Protein AF-A0A978T4P5-F1 (afdb_monomer_lite)

pLDDT: mean 79.33, std 18.38, range [27.75, 97.69]

Structure (mmCIF, N/CA/C/O backbone):
data_AF-A0A978T4P5-F1
#
_entry.id   AF-A0A978T4P5-F1
#
loop_
_atom_site.group_PDB
_atom_site.id
_atom_site.type_symbol
_atom_site.label_atom_id
_atom_site.label_alt_id
_atom_site.label_comp_id
_atom_site.label_asym_id
_atom_site.label_entity_id
_atom_site.label_seq_id
_atom_site.pdbx_PDB_ins_code
_atom_site.Cartn_x
_atom_site.Cartn_y
_atom_site.Cartn_z
_atom_site.occupancy
_atom_site.B_iso_or_equiv
_atom_site.auth_seq_id
_atom_site.auth_comp_id
_atom_site.auth_asym_id
_atom_site.auth_atom_id
_atom_site.pdbx_PDB_model_num
ATOM 1 N N . MET A 1 1 ? 20.149 -6.317 -39.359 1.00 60.28 1 MET A N 1
ATOM 2 C CA . MET A 1 1 ? 20.293 -6.880 -37.996 1.00 60.28 1 MET A CA 1
ATOM 3 C C . MET A 1 1 ? 20.231 -5.773 -36.943 1.00 60.28 1 MET A C 1
ATOM 5 O O . MET A 1 1 ? 19.683 -6.018 -35.878 1.00 60.28 1 MET A O 1
ATOM 9 N N . ASP A 1 2 ? 20.686 -4.555 -37.261 1.00 66.50 2 ASP A N 1
ATOM 10 C CA . ASP A 1 2 ? 20.788 -3.425 -36.319 1.00 66.50 2 ASP A CA 1
ATOM 11 C C . ASP A 1 2 ? 19.467 -2.757 -35.902 1.00 66.50 2 ASP A C 1
ATOM 13 O O . ASP A 1 2 ? 19.470 -1.907 -35.030 1.00 66.50 2 ASP A O 1
ATOM 17 N N . GLU A 1 3 ? 18.317 -3.123 -36.463 1.00 82.50 3 GLU A N 1
ATOM 18 C CA . GLU A 1 3 ? 17.033 -2.571 -35.991 1.00 82.50 3 GLU A CA 1
ATOM 19 C C . GLU A 1 3 ? 16.248 -3.556 -35.125 1.00 82.50 3 GLU A C 1
ATOM 21 O O . GLU A 1 3 ? 15.390 -3.158 -34.339 1.00 82.50 3 GLU A O 1
ATOM 26 N N . LEU A 1 4 ? 16.566 -4.853 -35.212 1.00 89.31 4 LEU A N 1
ATOM 27 C CA . LEU A 1 4 ? 15.832 -5.893 -34.491 1.00 89.31 4 LEU A CA 1
ATOM 28 C C . LEU A 1 4 ? 15.925 -5.690 -32.975 1.00 89.31 4 LEU A C 1
ATOM 30 O O . LEU A 1 4 ? 14.931 -5.859 -32.275 1.00 89.31 4 LEU A O 1
ATOM 34 N N . TYR A 1 5 ? 17.094 -5.289 -32.466 1.00 89.25 5 TYR A N 1
ATOM 35 C CA . TYR A 1 5 ? 17.258 -5.024 -31.038 1.00 89.25 5 TYR A CA 1
ATOM 36 C C . TYR A 1 5 ? 16.432 -3.812 -30.581 1.00 89.25 5 TYR A C 1
ATOM 38 O O . TYR A 1 5 ? 15.881 -3.844 -29.485 1.00 89.25 5 TYR A O 1
ATOM 46 N N . VAL A 1 6 ? 16.283 -2.782 -31.424 1.00 90.56 6 VAL A N 1
ATOM 47 C CA . VAL A 1 6 ? 15.460 -1.600 -31.122 1.00 90.56 6 VAL A CA 1
ATOM 48 C C . VAL A 1 6 ? 13.995 -2.009 -31.006 1.00 90.56 6 VAL A C 1
ATOM 50 O O . VAL A 1 6 ? 13.349 -1.696 -30.008 1.00 90.56 6 VAL A O 1
ATOM 53 N N . TYR A 1 7 ? 13.485 -2.785 -31.968 1.00 92.31 7 TYR A N 1
ATOM 54 C CA . TYR A 1 7 ? 12.118 -3.310 -31.909 1.00 92.31 7 TYR A CA 1
ATOM 55 C C . TYR A 1 7 ? 11.888 -4.195 -30.680 1.00 92.31 7 TYR A C 1
ATOM 57 O O . TYR A 1 7 ? 10.844 -4.077 -30.042 1.00 92.31 7 TYR A O 1
ATOM 65 N N . LEU A 1 8 ? 12.856 -5.042 -30.309 1.00 92.38 8 LEU A N 1
ATOM 66 C CA . LEU A 1 8 ? 12.763 -5.873 -29.105 1.00 92.38 8 LEU A CA 1
ATOM 67 C C . LEU A 1 8 ? 12.701 -5.028 -27.826 1.00 92.38 8 LEU A C 1
ATOM 69 O O . LEU A 1 8 ? 11.857 -5.290 -26.974 1.00 92.38 8 LEU A O 1
ATOM 73 N N . VAL A 1 9 ? 13.547 -4.001 -27.699 1.00 91.62 9 VAL A N 1
ATOM 74 C CA . VAL A 1 9 ? 13.553 -3.105 -26.530 1.00 91.62 9 VAL A CA 1
ATOM 75 C C . VAL A 1 9 ? 12.244 -2.321 -26.434 1.00 91.62 9 VAL A C 1
ATOM 77 O O . VAL A 1 9 ? 11.637 -2.271 -25.366 1.00 91.62 9 VAL A O 1
ATOM 80 N N . VAL A 1 10 ? 11.753 -1.775 -27.548 1.00 92.19 10 VAL A N 1
ATOM 81 C CA . VAL A 1 10 ? 10.486 -1.030 -27.573 1.00 92.19 10 VAL A CA 1
ATOM 82 C C . VAL A 1 10 ? 9.294 -1.949 -27.284 1.00 92.19 10 VAL A C 1
ATOM 84 O O . VAL A 1 10 ? 8.374 -1.547 -26.576 1.00 92.19 10 VAL A O 1
ATOM 87 N N . ALA A 1 11 ? 9.316 -3.201 -27.750 1.00 94.56 11 ALA A N 1
ATOM 88 C CA . ALA A 1 11 ? 8.268 -4.183 -27.469 1.00 94.56 11 ALA A CA 1
ATOM 89 C C . ALA A 1 11 ? 8.185 -4.587 -25.984 1.00 94.56 11 ALA A C 1
ATOM 91 O O . ALA A 1 11 ? 7.119 -5.005 -25.528 1.00 94.56 11 ALA A O 1
ATOM 92 N N . LEU A 1 12 ? 9.257 -4.420 -25.200 1.00 94.25 12 LEU A N 1
ATOM 93 C CA . LEU A 1 12 ? 9.218 -4.669 -23.754 1.00 94.25 12 LEU A CA 1
ATOM 94 C C . LEU A 1 12 ? 8.322 -3.670 -23.009 1.00 94.25 12 LEU A C 1
ATOM 96 O O . LEU A 1 12 ? 7.755 -4.033 -21.980 1.00 94.25 12 LEU A O 1
ATOM 100 N N . LEU A 1 13 ? 8.146 -2.446 -23.521 1.00 94.06 13 LEU A N 1
ATOM 101 C CA . LEU A 1 13 ? 7.303 -1.423 -22.892 1.00 94.06 13 LEU A CA 1
ATOM 102 C C . LEU A 1 13 ? 5.828 -1.848 -22.758 1.00 94.06 13 LEU A C 1
ATOM 104 O O . LEU A 1 13 ? 5.329 -1.866 -21.629 1.00 94.06 13 LEU A O 1
ATOM 108 N N . PRO A 1 14 ? 5.104 -2.220 -23.836 1.00 95.19 14 PRO A N 1
ATOM 109 C CA . PRO A 1 14 ? 3.713 -2.653 -23.714 1.00 95.19 14 PRO A CA 1
ATOM 110 C C . PRO A 1 14 ? 3.573 -3.949 -22.905 1.00 95.19 14 PRO A C 1
ATOM 112 O O . PRO A 1 14 ? 2.606 -4.094 -22.161 1.00 95.19 14 PRO A O 1
ATOM 115 N N . ILE A 1 15 ? 4.549 -4.861 -22.978 1.00 95.00 15 ILE A N 1
ATOM 116 C CA . ILE A 1 15 ? 4.546 -6.104 -22.191 1.00 95.00 15 ILE A CA 1
ATOM 117 C C . ILE A 1 15 ? 4.666 -5.797 -20.690 1.00 95.00 15 ILE A C 1
ATOM 119 O O . ILE A 1 15 ? 3.866 -6.284 -19.891 1.00 95.00 15 ILE A O 1
ATOM 123 N N . ALA A 1 16 ? 5.627 -4.956 -20.298 1.00 93.06 16 ALA A N 1
ATOM 124 C CA . ALA A 1 16 ? 5.810 -4.544 -18.908 1.00 93.06 16 ALA A CA 1
ATOM 125 C C . ALA A 1 16 ? 4.616 -3.722 -18.393 1.00 93.06 16 ALA A C 1
ATOM 127 O O . ALA A 1 16 ? 4.205 -3.882 -17.244 1.00 93.06 16 ALA A O 1
ATOM 128 N N . SER A 1 17 ? 4.015 -2.890 -19.249 1.00 94.38 17 SER A N 1
ATOM 129 C CA . SER A 1 17 ? 2.808 -2.130 -18.915 1.00 94.38 17 SER A CA 1
ATOM 130 C C . SER A 1 17 ? 1.608 -3.044 -18.646 1.00 94.38 17 SER A C 1
ATOM 132 O O . SER A 1 17 ? 0.922 -2.862 -17.639 1.00 94.38 17 SER A O 1
ATOM 134 N N . LEU A 1 18 ? 1.391 -4.069 -19.477 1.00 95.62 18 LEU A N 1
ATOM 135 C CA . LEU A 1 18 ? 0.354 -5.078 -19.244 1.00 95.62 18 LEU A CA 1
ATOM 136 C C . LEU A 1 18 ? 0.594 -5.837 -17.937 1.00 95.62 18 LEU A C 1
ATOM 138 O O . LEU A 1 18 ? -0.333 -5.994 -17.145 1.00 95.62 18 LEU A O 1
ATOM 142 N N . LEU A 1 19 ? 1.837 -6.246 -17.667 1.00 93.81 19 LEU A N 1
ATOM 143 C CA . LEU A 1 19 ? 2.185 -6.907 -16.409 1.00 93.81 19 LEU A CA 1
ATOM 144 C C . LEU A 1 19 ? 1.878 -6.024 -15.192 1.00 93.81 19 LEU A C 1
ATOM 146 O O . LEU A 1 19 ? 1.430 -6.544 -14.171 1.00 93.81 19 LEU A O 1
ATOM 1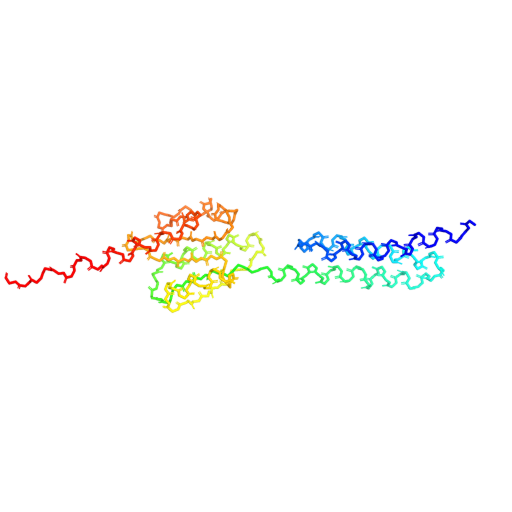50 N N . GLN A 1 20 ? 2.098 -4.709 -15.300 1.00 93.81 20 GLN A N 1
ATOM 151 C CA . GLN A 1 20 ? 1.808 -3.751 -14.234 1.00 93.81 20 GLN A CA 1
ATOM 152 C C . GLN A 1 20 ? 0.304 -3.647 -13.944 1.00 93.81 20 GLN A C 1
ATOM 154 O O . GLN A 1 20 ? -0.079 -3.595 -12.777 1.00 93.81 20 GLN A O 1
ATOM 159 N N . LEU A 1 21 ? -0.543 -3.638 -14.979 1.00 93.38 21 LEU A N 1
ATOM 160 C CA . LEU A 1 21 ? -2.003 -3.544 -14.832 1.00 93.38 21 LEU A CA 1
ATOM 161 C C . LEU A 1 21 ? -2.618 -4.761 -14.129 1.00 93.38 21 LEU A C 1
ATOM 163 O O . LEU A 1 21 ? -3.674 -4.643 -13.517 1.00 93.38 21 LEU A O 1
ATOM 167 N N . LEU A 1 22 ? -1.958 -5.916 -14.208 1.00 94.19 22 LEU A N 1
ATOM 168 C CA . LEU A 1 22 ? -2.415 -7.159 -13.586 1.00 94.19 22 LEU A CA 1
ATOM 169 C C . LEU A 1 22 ? -2.006 -7.290 -12.109 1.00 94.19 22 LEU A C 1
ATOM 171 O O . LEU A 1 22 ? -2.401 -8.252 -11.455 1.00 94.19 22 LEU A O 1
ATOM 175 N N . GLN A 1 23 ? -1.206 -6.365 -11.568 1.00 93.12 23 GLN A N 1
ATOM 176 C CA . GLN A 1 23 ? -0.763 -6.438 -10.175 1.00 93.12 23 GLN A CA 1
ATOM 177 C C . GLN A 1 23 ? -1.847 -5.930 -9.217 1.00 93.12 23 GLN A C 1
ATOM 179 O O . GLN A 1 23 ? -2.162 -4.743 -9.196 1.00 93.12 23 GLN A O 1
ATOM 184 N N . GLU A 1 24 ? -2.355 -6.811 -8.352 1.00 88.31 24 GLU A N 1
ATOM 185 C CA . GLU A 1 24 ? -3.279 -6.428 -7.271 1.00 88.31 24 GLU A CA 1
ATOM 186 C C . GLU A 1 24 ? -2.553 -5.771 -6.088 1.00 88.31 24 GLU A C 1
ATOM 188 O O . GLU A 1 24 ? -3.106 -4.923 -5.387 1.00 88.31 24 GLU A O 1
ATOM 193 N N . ASN A 1 25 ? -1.298 -6.165 -5.846 1.00 85.94 25 ASN A N 1
ATOM 194 C CA . ASN A 1 25 ? -0.515 -5.646 -4.735 1.00 85.94 25 ASN A CA 1
ATOM 195 C C . ASN A 1 25 ? 0.172 -4.323 -5.132 1.00 85.94 25 ASN A C 1
ATOM 197 O O . ASN A 1 25 ? 1.043 -4.337 -6.011 1.00 85.94 25 ASN A O 1
ATOM 201 N N . PRO A 1 26 ? -0.119 -3.194 -4.452 1.00 87.25 26 PRO A N 1
ATOM 202 C CA . PRO A 1 26 ? 0.448 -1.889 -4.796 1.00 87.25 26 PRO A CA 1
ATOM 203 C C . PRO A 1 26 ? 1.979 -1.855 -4.698 1.00 87.25 26 PRO A C 1
ATOM 205 O O . PRO A 1 26 ? 2.629 -1.130 -5.449 1.00 87.25 26 PRO A O 1
ATOM 208 N N . TYR A 1 27 ? 2.581 -2.664 -3.819 1.00 87.69 27 TYR A N 1
ATOM 209 C CA . TYR A 1 27 ? 4.037 -2.768 -3.720 1.00 87.69 27 TYR A CA 1
ATOM 210 C C . TYR A 1 27 ? 4.645 -3.450 -4.946 1.00 87.69 27 TYR A C 1
ATOM 212 O O . TYR A 1 27 ? 5.668 -3.001 -5.455 1.00 87.69 27 TYR A O 1
ATOM 220 N N . GLN A 1 28 ? 4.012 -4.512 -5.448 1.00 90.94 28 GLN A N 1
ATOM 221 C CA . GLN A 1 28 ? 4.477 -5.196 -6.657 1.00 90.94 28 GLN A CA 1
ATOM 222 C C . GLN A 1 28 ? 4.263 -4.319 -7.892 1.00 90.94 28 GLN A C 1
ATOM 224 O O . GLN A 1 28 ? 5.174 -4.189 -8.708 1.00 90.94 28 GLN A O 1
ATOM 229 N N . ALA A 1 29 ? 3.119 -3.633 -7.983 1.00 92.38 29 ALA A N 1
ATOM 230 C CA . ALA A 1 29 ? 2.852 -2.658 -9.040 1.00 92.38 29 ALA A CA 1
ATOM 231 C C . ALA A 1 29 ? 3.925 -1.554 -9.094 1.00 92.38 29 ALA A C 1
ATOM 233 O O . ALA A 1 29 ? 4.355 -1.162 -10.178 1.00 92.38 29 ALA A O 1
ATOM 234 N N . LEU A 1 30 ? 4.403 -1.093 -7.932 1.00 93.00 30 LEU A N 1
ATOM 235 C CA . LEU A 1 30 ? 5.470 -0.100 -7.830 1.00 93.00 30 LEU A CA 1
ATOM 236 C C . LEU A 1 30 ? 6.826 -0.620 -8.331 1.00 93.00 30 LEU A C 1
ATOM 238 O O . LEU A 1 30 ? 7.543 0.103 -9.022 1.00 93.00 30 LEU A O 1
ATOM 242 N N . VAL A 1 31 ? 7.180 -1.868 -8.014 1.00 93.38 31 VAL A N 1
ATOM 243 C CA . VAL A 1 31 ? 8.417 -2.487 -8.523 1.00 93.38 31 VAL A CA 1
ATOM 244 C C . VAL A 1 31 ? 8.357 -2.597 -10.047 1.00 93.38 31 VAL A C 1
ATOM 246 O O . VAL A 1 31 ? 9.286 -2.166 -10.731 1.00 93.38 31 VAL A O 1
ATOM 249 N N . VAL A 1 32 ? 7.238 -3.084 -10.592 1.00 94.19 32 VAL A N 1
ATOM 250 C CA . VAL A 1 32 ? 7.045 -3.174 -12.048 1.00 94.19 32 VAL A CA 1
ATOM 251 C C . VAL A 1 32 ? 7.075 -1.785 -12.696 1.00 94.19 32 VAL A C 1
ATOM 253 O O . VAL A 1 32 ? 7.671 -1.629 -13.759 1.00 94.19 32 VAL A O 1
ATOM 256 N N . ARG A 1 33 ? 6.536 -0.749 -12.036 1.00 94.19 33 ARG A N 1
ATOM 257 C CA . ARG A 1 33 ? 6.625 0.643 -12.506 1.00 94.19 33 ARG A CA 1
ATOM 258 C C . ARG A 1 33 ? 8.071 1.127 -12.646 1.00 94.19 33 ARG A C 1
ATOM 260 O O . ARG A 1 33 ? 8.379 1.815 -13.615 1.00 94.19 33 ARG A O 1
ATOM 267 N N . GLY A 1 34 ? 8.951 0.769 -11.710 1.00 94.38 34 GLY A N 1
ATOM 268 C CA . GLY A 1 34 ? 10.378 1.093 -11.803 1.00 94.38 34 GLY A CA 1
ATOM 269 C C . GLY A 1 34 ? 11.081 0.375 -12.952 1.00 94.38 34 GLY A C 1
ATOM 270 O O . GLY A 1 34 ? 11.877 0.987 -13.660 1.00 94.38 34 GLY A O 1
ATOM 271 N N . ILE A 1 35 ? 10.732 -0.891 -13.193 1.00 94.75 35 ILE A N 1
ATOM 272 C CA . ILE A 1 35 ? 11.241 -1.656 -14.340 1.00 94.75 35 ILE A CA 1
ATOM 273 C C . ILE A 1 35 ? 10.776 -1.022 -15.657 1.00 94.75 35 ILE A C 1
ATOM 275 O O . ILE A 1 35 ? 11.590 -0.815 -16.552 1.00 94.75 35 ILE A O 1
ATOM 279 N N . LEU A 1 36 ? 9.495 -0.658 -15.762 1.00 95.75 36 LEU A N 1
ATOM 280 C CA . LEU A 1 36 ? 8.946 0.024 -16.936 1.00 95.75 36 LEU A CA 1
ATOM 281 C C . LEU A 1 36 ? 9.696 1.335 -17.228 1.00 95.75 36 LEU A C 1
ATOM 283 O O . LEU A 1 36 ? 10.065 1.585 -18.373 1.00 95.75 36 LEU A O 1
ATOM 287 N N . GLY A 1 37 ? 9.971 2.131 -16.191 1.00 95.62 37 GLY A N 1
ATOM 288 C CA . GLY A 1 37 ? 10.767 3.354 -16.302 1.00 95.62 37 GLY A CA 1
ATOM 289 C C . GLY A 1 37 ? 12.199 3.099 -16.781 1.00 95.62 37 GLY A C 1
ATOM 290 O O . GLY A 1 37 ? 12.684 3.781 -17.679 1.00 95.62 37 GLY A O 1
ATOM 291 N N . ALA A 1 38 ? 12.862 2.057 -16.270 1.00 95.81 38 ALA A N 1
ATOM 292 C CA . ALA A 1 38 ? 14.202 1.677 -16.723 1.00 95.81 38 ALA A CA 1
ATOM 293 C C . ALA A 1 38 ? 14.231 1.260 -18.207 1.00 95.81 38 ALA A C 1
ATOM 295 O O . ALA A 1 38 ? 15.141 1.648 -18.940 1.00 95.81 38 ALA A O 1
ATOM 296 N N . ILE A 1 39 ? 13.218 0.518 -18.670 1.00 96.50 39 ILE A N 1
ATOM 297 C CA . ILE A 1 39 ? 13.064 0.143 -20.086 1.00 96.50 39 ILE A CA 1
ATOM 298 C C . ILE A 1 39 ? 12.828 1.394 -20.949 1.00 96.50 39 ILE A C 1
ATOM 300 O O . ILE A 1 39 ? 13.391 1.497 -22.039 1.00 96.50 39 ILE A O 1
ATOM 304 N N . ALA A 1 40 ? 12.050 2.368 -20.465 1.00 96.00 40 ALA A N 1
ATOM 305 C CA . ALA A 1 40 ? 11.820 3.633 -21.167 1.00 96.00 40 ALA A CA 1
ATOM 306 C C . ALA A 1 40 ? 13.116 4.447 -21.315 1.00 96.00 40 ALA A C 1
ATOM 308 O O . ALA A 1 40 ? 13.460 4.858 -22.422 1.00 96.00 40 ALA A O 1
ATOM 309 N N . VAL A 1 41 ? 13.888 4.593 -20.234 1.00 97.19 41 VAL A N 1
ATOM 310 C CA . VAL A 1 41 ? 15.204 5.258 -20.246 1.00 97.19 41 VAL A CA 1
ATOM 311 C C . VAL A 1 41 ? 16.155 4.575 -21.230 1.00 97.19 41 VAL A C 1
ATOM 313 O O . VAL A 1 41 ? 16.786 5.249 -22.043 1.00 97.19 41 VAL A O 1
ATOM 316 N N . LEU A 1 42 ? 16.222 3.239 -21.212 1.00 95.38 42 LEU A N 1
ATOM 317 C CA . LEU A 1 42 ? 17.032 2.473 -22.160 1.00 95.38 42 LEU A CA 1
ATOM 318 C C . LEU A 1 42 ? 16.586 2.710 -23.609 1.00 95.38 42 LEU A C 1
ATOM 320 O O . LEU A 1 42 ? 17.430 2.902 -24.483 1.00 95.38 42 LEU A O 1
ATOM 324 N N . SER A 1 43 ? 15.275 2.744 -23.855 1.00 94.75 43 SER A N 1
ATOM 325 C CA . SER A 1 43 ? 14.711 3.020 -25.181 1.00 94.75 43 SER A CA 1
ATOM 326 C C . SER A 1 43 ? 15.135 4.402 -25.683 1.00 94.75 43 SER A C 1
ATOM 328 O O . SER A 1 43 ? 15.585 4.530 -26.818 1.00 94.75 43 SER A O 1
ATOM 330 N N . TYR A 1 44 ? 15.074 5.431 -24.834 1.00 95.50 44 TYR A N 1
ATOM 331 C CA . TYR A 1 44 ? 15.503 6.782 -25.200 1.00 95.50 44 TYR A CA 1
ATOM 332 C C . TYR A 1 44 ? 17.008 6.882 -25.471 1.00 95.50 44 TYR A C 1
ATOM 334 O O . TYR A 1 44 ? 17.401 7.548 -26.426 1.00 95.50 44 TYR A O 1
ATOM 342 N N . ILE A 1 45 ? 17.847 6.183 -24.699 1.00 95.62 45 ILE A N 1
ATOM 343 C CA . ILE A 1 45 ? 19.298 6.124 -24.949 1.00 95.62 45 ILE A CA 1
ATOM 344 C C . ILE A 1 45 ? 19.589 5.478 -26.305 1.00 95.62 45 ILE A C 1
ATOM 346 O O . ILE A 1 45 ? 20.366 6.022 -27.087 1.00 95.62 45 ILE A O 1
ATOM 350 N N . VAL A 1 46 ? 18.945 4.345 -26.600 1.00 93.81 46 VAL A N 1
ATOM 351 C CA . VAL A 1 46 ? 19.106 3.626 -27.874 1.00 93.81 46 VAL A CA 1
ATOM 352 C C . VAL A 1 46 ? 18.687 4.488 -29.069 1.00 93.81 46 VAL A C 1
ATOM 354 O O . VAL A 1 46 ? 19.318 4.428 -30.120 1.00 93.81 46 VAL A O 1
ATOM 357 N N . LEU A 1 47 ? 17.668 5.332 -28.901 1.00 92.38 47 LEU A N 1
ATOM 358 C CA . LEU A 1 47 ? 17.202 6.269 -29.927 1.00 92.38 47 LEU A CA 1
ATOM 359 C C . LEU A 1 47 ? 18.039 7.562 -30.016 1.00 92.38 47 LEU A C 1
ATOM 361 O O . LEU A 1 47 ? 17.728 8.433 -30.824 1.00 92.38 47 LEU A O 1
ATOM 365 N N . GLY A 1 48 ? 19.089 7.711 -29.200 1.00 94.44 48 GLY A N 1
ATOM 366 C CA . GLY A 1 48 ? 19.968 8.886 -29.200 1.00 94.44 48 GLY A CA 1
ATOM 367 C C . GLY A 1 48 ? 19.415 10.105 -28.452 1.00 94.44 48 GLY A C 1
ATOM 368 O O . GLY A 1 48 ? 19.981 11.192 -28.544 1.00 94.44 48 GLY A O 1
ATOM 369 N N . ALA A 1 49 ? 18.335 9.948 -27.686 1.00 96.88 49 ALA A N 1
ATOM 370 C CA . ALA A 1 49 ? 17.678 11.019 -26.941 1.00 96.88 49 ALA A CA 1
ATOM 371 C C . ALA A 1 49 ? 18.162 11.070 -25.478 1.00 96.88 49 ALA A C 1
ATOM 373 O O . ALA A 1 49 ? 17.409 10.788 -24.544 1.00 96.88 49 ALA A O 1
ATOM 374 N N . ALA A 1 50 ? 19.434 11.425 -25.265 1.00 96.06 50 ALA A N 1
ATOM 375 C CA . ALA A 1 50 ? 20.065 11.394 -23.939 1.00 96.06 50 ALA A CA 1
ATOM 376 C C . ALA A 1 50 ? 19.403 12.338 -22.912 1.00 96.06 50 ALA A C 1
ATOM 378 O O . ALA A 1 50 ? 19.165 11.937 -21.772 1.00 96.06 50 ALA A O 1
ATOM 379 N N . ASP A 1 51 ? 19.044 13.560 -23.314 1.00 97.50 51 ASP A N 1
ATOM 380 C CA . ASP A 1 51 ? 18.399 14.534 -22.419 1.00 97.50 51 ASP A CA 1
ATOM 381 C C . ASP A 1 51 ? 16.993 14.075 -21.987 1.00 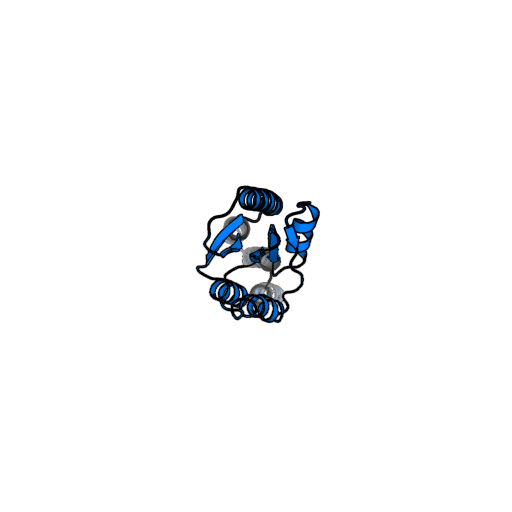97.50 51 ASP A C 1
ATOM 383 O O . ASP A 1 51 ? 16.579 14.239 -20.834 1.00 97.50 51 ASP A O 1
ATOM 387 N N . VAL A 1 52 ? 16.268 13.420 -22.899 1.00 97.25 52 VAL A N 1
ATOM 388 C CA . VAL A 1 52 ? 14.959 12.813 -22.612 1.00 97.25 52 VAL A CA 1
ATOM 389 C C . VAL A 1 52 ? 15.119 11.609 -21.682 1.00 97.25 52 VAL A C 1
ATOM 391 O O . VAL A 1 52 ? 14.364 11.462 -20.727 1.00 97.25 52 VAL A O 1
ATOM 394 N N . ALA A 1 53 ? 16.145 10.782 -21.890 1.00 97.69 53 ALA A N 1
ATOM 395 C CA . ALA A 1 53 ? 16.439 9.652 -21.013 1.00 97.69 53 ALA A CA 1
ATOM 396 C C . ALA A 1 53 ? 16.741 10.096 -19.572 1.00 97.69 53 ALA A C 1
ATOM 398 O O . ALA A 1 53 ? 16.241 9.498 -18.618 1.00 97.69 53 ALA A O 1
ATOM 399 N N . LEU A 1 54 ? 17.521 11.169 -19.401 1.00 97.38 54 LEU A N 1
ATOM 400 C CA . LEU A 1 54 ? 17.839 11.716 -18.083 1.00 97.38 54 LEU A CA 1
ATOM 401 C C . LEU A 1 54 ? 16.586 12.243 -17.372 1.00 97.38 54 LEU A C 1
ATOM 403 O O . LEU A 1 54 ? 16.376 11.978 -16.186 1.00 97.38 54 LEU A O 1
ATOM 407 N N . THR A 1 55 ? 15.739 12.975 -18.093 1.00 97.25 55 THR A N 1
ATOM 408 C CA . THR A 1 55 ? 14.503 13.531 -17.526 1.00 97.25 55 THR A CA 1
ATOM 409 C C . THR A 1 55 ? 13.463 12.454 -17.221 1.00 97.25 55 THR A C 1
ATOM 411 O O . THR A 1 55 ? 12.812 12.528 -16.178 1.00 97.25 55 THR A O 1
ATOM 414 N N . GLU A 1 56 ? 13.364 11.405 -18.035 1.00 97.38 56 GLU A N 1
ATOM 415 C CA . GLU A 1 56 ? 12.523 10.242 -17.741 1.00 97.38 56 GLU A CA 1
ATOM 416 C C . GLU A 1 56 ? 13.010 9.497 -16.492 1.00 97.38 56 GLU A C 1
ATOM 418 O O . GLU A 1 56 ? 12.207 9.122 -15.638 1.00 97.38 56 GLU A O 1
ATOM 423 N N . ALA A 1 57 ? 14.323 9.323 -16.328 1.00 97.44 57 ALA A N 1
ATOM 424 C CA . ALA A 1 57 ? 14.877 8.661 -15.151 1.00 97.44 57 ALA A CA 1
ATOM 425 C C . ALA A 1 57 ? 14.568 9.445 -13.863 1.00 97.44 57 ALA A C 1
ATOM 427 O O . ALA A 1 57 ? 14.109 8.873 -12.871 1.00 97.44 57 ALA A O 1
ATOM 428 N N . LEU A 1 58 ? 14.794 10.763 -13.880 1.00 96.88 58 LEU A N 1
ATOM 429 C CA . LEU A 1 58 ? 14.662 11.616 -12.698 1.00 96.88 58 LEU A CA 1
ATOM 430 C C . LEU A 1 58 ? 13.206 11.994 -12.392 1.00 96.88 58 LEU A C 1
ATOM 432 O O . LEU A 1 58 ? 12.740 11.830 -11.265 1.00 96.88 58 LEU A O 1
ATOM 436 N N . VAL A 1 59 ? 12.474 12.506 -13.379 1.00 95.31 59 VAL A N 1
ATOM 437 C CA . VAL A 1 59 ? 11.115 13.030 -13.182 1.00 95.31 59 VAL A CA 1
ATOM 438 C C . VAL A 1 59 ? 10.066 11.965 -13.495 1.00 95.31 59 VAL A C 1
ATOM 440 O O . VAL A 1 59 ? 9.133 11.784 -12.713 1.00 95.31 59 VAL A O 1
ATOM 443 N N . GLY A 1 60 ? 10.227 11.222 -14.592 1.00 91.50 60 GLY A N 1
ATOM 444 C CA . GLY A 1 60 ? 9.263 10.192 -15.004 1.00 91.50 60 GLY A CA 1
ATOM 445 C C . GLY A 1 60 ? 9.220 8.990 -14.053 1.00 91.50 60 GLY A C 1
ATOM 446 O O . GLY A 1 60 ? 8.145 8.547 -13.634 1.00 91.50 60 GLY A O 1
ATOM 447 N N . THR A 1 61 ? 10.395 8.505 -13.646 1.00 95.25 61 THR A N 1
ATOM 448 C CA . THR A 1 61 ? 10.548 7.271 -12.870 1.00 95.25 61 THR A CA 1
ATOM 449 C C . THR A 1 61 ? 10.789 7.552 -11.391 1.00 95.25 61 THR A C 1
ATOM 451 O O . THR A 1 61 ? 9.970 7.157 -10.564 1.00 95.25 61 THR A O 1
ATOM 454 N N . LEU A 1 62 ? 11.869 8.249 -11.023 1.00 95.62 62 LEU A N 1
ATOM 455 C CA . LEU A 1 62 ? 12.234 8.446 -9.615 1.00 95.62 62 LEU A CA 1
ATOM 456 C C . LEU A 1 62 ? 11.190 9.275 -8.854 1.00 95.62 62 LEU A C 1
ATOM 458 O O . LEU A 1 62 ? 10.675 8.813 -7.834 1.00 95.62 62 LEU A O 1
ATOM 462 N N . LEU A 1 63 ? 10.837 10.468 -9.346 1.00 96.81 63 LEU A N 1
ATOM 463 C CA . LEU A 1 63 ? 9.824 11.302 -8.692 1.00 96.81 63 LEU A CA 1
ATOM 464 C C . LEU A 1 63 ? 8.454 10.609 -8.670 1.00 96.81 63 LEU A C 1
ATOM 466 O O . LEU A 1 63 ? 7.788 10.606 -7.635 1.00 96.81 63 LEU A O 1
ATOM 470 N N . GLY A 1 64 ? 8.059 9.968 -9.774 1.00 93.56 64 GLY A N 1
ATOM 471 C CA . GLY A 1 64 ? 6.821 9.191 -9.849 1.00 93.56 64 GLY A CA 1
ATOM 472 C C . GLY A 1 64 ? 6.751 8.080 -8.795 1.00 93.56 64 GLY A C 1
ATOM 473 O O . GLY A 1 64 ? 5.747 7.958 -8.094 1.00 93.56 64 GLY A O 1
ATOM 474 N N . ILE A 1 65 ? 7.833 7.313 -8.621 1.00 94.69 65 ILE A N 1
ATOM 475 C CA . ILE A 1 65 ? 7.942 6.266 -7.594 1.00 94.69 65 ILE A CA 1
ATOM 476 C C . ILE A 1 65 ? 7.854 6.865 -6.190 1.00 94.69 65 ILE A C 1
ATOM 478 O O . ILE A 1 65 ? 7.108 6.350 -5.359 1.00 94.69 65 ILE A O 1
ATOM 482 N N . ILE A 1 66 ? 8.575 7.956 -5.916 1.00 95.38 66 ILE A N 1
ATOM 483 C CA . ILE A 1 66 ? 8.558 8.612 -4.601 1.00 95.38 66 ILE A CA 1
ATOM 484 C C . ILE A 1 66 ? 7.140 9.068 -4.249 1.00 95.38 66 ILE A C 1
ATOM 486 O O . ILE A 1 66 ? 6.644 8.758 -3.163 1.00 95.38 66 ILE A O 1
ATOM 490 N N . LEU A 1 67 ? 6.463 9.759 -5.169 1.00 94.19 67 LEU A N 1
ATOM 491 C CA . LEU A 1 67 ? 5.091 10.219 -4.962 1.00 94.19 67 LEU A CA 1
ATOM 492 C C . LEU A 1 67 ? 4.127 9.047 -4.766 1.00 94.19 67 LEU A C 1
ATOM 494 O O . LEU A 1 67 ? 3.271 9.106 -3.885 1.00 94.19 67 LEU A O 1
ATOM 498 N N . TYR A 1 68 ? 4.297 7.961 -5.522 1.00 92.44 68 TYR A N 1
ATOM 499 C CA . TYR A 1 68 ? 3.480 6.763 -5.363 1.00 92.44 68 TYR A CA 1
ATOM 500 C C . TYR A 1 68 ? 3.690 6.103 -3.995 1.00 92.44 68 TYR A C 1
ATOM 502 O O . TYR A 1 68 ? 2.715 5.756 -3.335 1.00 92.44 68 TYR A O 1
ATOM 510 N N . ILE A 1 69 ? 4.935 5.983 -3.515 1.00 92.38 69 ILE A N 1
ATOM 511 C CA . ILE A 1 69 ? 5.232 5.470 -2.166 1.00 92.38 69 ILE A CA 1
ATOM 512 C C . ILE A 1 69 ? 4.537 6.325 -1.109 1.00 92.38 69 ILE A C 1
ATOM 514 O O . ILE A 1 69 ? 3.917 5.783 -0.192 1.00 92.38 69 ILE A O 1
ATOM 518 N N . VAL A 1 70 ? 4.630 7.651 -1.228 1.00 91.75 70 VAL A N 1
ATOM 519 C CA . VAL A 1 70 ? 3.982 8.580 -0.295 1.00 91.75 70 VAL A CA 1
ATOM 520 C C . VAL A 1 70 ? 2.464 8.403 -0.324 1.00 91.75 70 VAL A C 1
ATOM 522 O O . VAL A 1 70 ? 1.859 8.312 0.743 1.00 91.75 70 VAL A O 1
ATOM 525 N N . ALA A 1 71 ? 1.862 8.293 -1.510 1.00 90.06 71 ALA A N 1
ATOM 526 C CA . ALA A 1 71 ? 0.425 8.093 -1.683 1.00 90.06 71 ALA A CA 1
ATOM 527 C C . ALA A 1 71 ? -0.058 6.743 -1.130 1.00 90.06 71 ALA A C 1
ATOM 529 O O . ALA A 1 71 ? -1.054 6.682 -0.411 1.00 90.06 71 ALA A O 1
ATOM 530 N N . VAL A 1 72 ? 0.661 5.654 -1.408 1.00 86.31 72 VAL A N 1
ATOM 531 C CA . VAL A 1 72 ? 0.343 4.321 -0.877 1.00 86.31 72 VAL A CA 1
ATOM 532 C C . VAL A 1 72 ? 0.458 4.320 0.641 1.00 86.31 72 VAL A C 1
ATOM 534 O O . VAL A 1 72 ? -0.470 3.911 1.333 1.00 86.31 72 VAL A O 1
ATOM 537 N N . ARG A 1 73 ? 1.557 4.865 1.174 1.00 83.44 73 ARG A N 1
ATOM 538 C CA . ARG A 1 73 ? 1.768 4.980 2.619 1.00 83.44 73 ARG A CA 1
ATOM 539 C C . ARG A 1 73 ? 0.681 5.819 3.292 1.00 83.44 73 ARG A C 1
ATOM 541 O O . ARG A 1 73 ? 0.264 5.479 4.395 1.00 83.44 73 ARG A O 1
ATOM 548 N N . SER A 1 74 ? 0.239 6.912 2.673 1.00 82.44 74 SER A N 1
ATOM 549 C CA . SER A 1 74 ? -0.791 7.782 3.248 1.00 82.44 74 SER A CA 1
ATOM 550 C C . SER A 1 74 ? -2.204 7.201 3.145 1.00 82.44 74 SER A C 1
ATOM 552 O O . SER A 1 74 ? -3.042 7.538 3.979 1.00 82.44 74 SER A O 1
ATOM 554 N N . SER A 1 75 ? -2.454 6.299 2.192 1.00 81.75 75 SER A N 1
ATOM 555 C CA . SER A 1 75 ? -3.765 5.672 1.960 1.00 81.75 75 SER A CA 1
ATOM 556 C C . SER A 1 75 ? -4.050 4.465 2.863 1.00 81.75 75 SER A C 1
ATOM 558 O O . SER A 1 75 ? -5.158 3.930 2.859 1.00 81.75 75 SER A O 1
ATOM 560 N N . PHE A 1 76 ? -3.070 4.015 3.647 1.00 83.19 76 PHE A N 1
ATOM 561 C CA . PHE A 1 76 ? -3.199 2.847 4.513 1.00 83.19 76 PHE A CA 1
ATOM 562 C C . PHE A 1 76 ? -3.974 3.158 5.800 1.00 83.19 76 PHE A C 1
ATOM 564 O O . PHE A 1 76 ? -3.430 3.627 6.806 1.00 83.19 76 PHE A O 1
ATOM 571 N N . VAL A 1 77 ? -5.270 2.846 5.771 1.00 84.69 77 VAL A N 1
ATOM 572 C CA . VAL A 1 77 ? -6.210 3.079 6.869 1.00 84.69 77 VAL A CA 1
ATOM 573 C C . VAL A 1 77 ? -6.960 1.794 7.219 1.00 84.69 77 VAL A C 1
ATOM 575 O O . VAL A 1 77 ? -7.526 1.134 6.353 1.00 84.69 77 VAL A O 1
ATOM 578 N N . ILE A 1 78 ? -7.018 1.468 8.510 1.00 85.94 78 ILE A N 1
ATOM 579 C CA . ILE A 1 78 ? -7.953 0.497 9.075 1.00 85.94 78 ILE A CA 1
ATOM 580 C C . ILE A 1 78 ? -9.148 1.270 9.620 1.00 85.94 78 ILE A C 1
ATOM 582 O O . ILE A 1 78 ? -9.019 2.073 10.543 1.00 85.94 78 ILE A O 1
ATOM 586 N N . ARG A 1 79 ? -10.325 0.978 9.072 1.00 87.69 79 ARG A N 1
ATOM 587 C CA . ARG A 1 79 ? -11.605 1.476 9.586 1.00 87.69 79 ARG A CA 1
ATOM 588 C C . ARG A 1 79 ? -12.199 0.468 10.559 1.00 87.69 79 ARG A C 1
ATOM 590 O O . ARG A 1 79 ? -12.523 -0.644 10.143 1.00 87.69 79 ARG A O 1
ATOM 597 N N . LEU A 1 80 ? -12.327 0.852 11.821 1.00 88.50 80 LEU A N 1
ATOM 598 C CA . LEU A 1 80 ? -12.934 0.054 12.878 1.00 88.50 80 LEU A CA 1
ATOM 599 C C . LEU A 1 80 ? -14.333 0.597 13.173 1.00 88.50 80 LEU A C 1
ATOM 601 O O . LEU A 1 80 ? -14.491 1.755 13.558 1.00 88.50 80 LEU A O 1
ATOM 605 N N . GLY A 1 81 ? -15.344 -0.234 12.959 1.00 87.25 81 GLY A N 1
ATOM 606 C CA . GLY A 1 81 ? -16.726 0.109 13.241 1.00 87.25 81 GLY A CA 1
ATOM 607 C C . GLY A 1 81 ? -17.081 -0.088 14.715 1.00 87.25 81 GLY A C 1
ATOM 608 O O . GLY A 1 81 ? -16.642 -1.048 15.344 1.00 87.25 81 GLY A O 1
ATOM 609 N N . VAL A 1 82 ? -17.879 0.812 15.272 1.00 87.56 82 VAL A N 1
ATOM 610 C CA . VAL A 1 82 ? -18.349 0.746 16.662 1.00 87.56 82 VAL A CA 1
ATOM 611 C C . VAL A 1 82 ? -19.813 1.184 16.688 1.00 87.56 82 VAL A C 1
ATOM 613 O O . VAL A 1 82 ? -20.178 2.123 15.983 1.00 87.56 82 VAL A O 1
ATOM 616 N N . VAL A 1 83 ? -20.670 0.526 17.470 1.00 85.12 83 VAL A N 1
ATOM 617 C CA . VAL A 1 83 ? -22.071 0.965 17.630 1.00 85.12 83 VAL A CA 1
ATOM 618 C C . VAL A 1 83 ? -22.102 2.338 18.321 1.00 85.12 83 VAL A C 1
ATOM 620 O O . VAL A 1 83 ? -21.189 2.700 19.059 1.00 85.12 83 VAL A O 1
ATOM 623 N N . LYS A 1 84 ? -23.096 3.184 18.088 1.00 82.12 84 LYS A N 1
ATOM 624 C CA . LYS A 1 84 ? -23.195 4.461 18.800 1.00 82.12 84 LYS A CA 1
ATOM 625 C C . LYS A 1 84 ? -23.730 4.204 20.213 1.00 82.12 84 LYS A C 1
ATOM 627 O O . LYS A 1 84 ? -24.826 3.684 20.368 1.00 82.12 84 LYS A O 1
ATOM 632 N N . GLY A 1 85 ? -22.970 4.575 21.240 1.00 77.12 85 GLY A N 1
ATOM 633 C CA . GLY A 1 85 ? -23.355 4.351 22.634 1.00 77.12 85 GLY A CA 1
ATOM 634 C C . GLY A 1 85 ? -22.454 5.087 23.621 1.00 77.12 85 GLY A C 1
ATOM 635 O O . GLY A 1 85 ? -21.438 5.671 23.234 1.00 77.12 85 GLY A O 1
ATOM 636 N N . GLU A 1 86 ? -22.842 5.074 24.896 1.00 72.50 86 GLU A N 1
ATOM 637 C CA . GLU A 1 86 ? -21.983 5.538 25.985 1.00 72.50 86 GLU A CA 1
ATOM 638 C C . GLU A 1 86 ? -21.013 4.426 26.377 1.00 72.50 86 GLU A C 1
ATOM 640 O O . GLU A 1 86 ? -21.407 3.347 26.814 1.00 72.50 86 GLU A O 1
ATOM 645 N N . TYR A 1 87 ? -19.725 4.704 26.199 1.00 79.75 87 TYR A N 1
ATOM 646 C CA . TYR A 1 87 ? -18.651 3.759 26.464 1.00 79.75 87 TYR A CA 1
ATOM 647 C C . TYR A 1 87 ? -17.868 4.158 27.714 1.00 79.75 87 TYR A C 1
ATOM 649 O O . TYR A 1 87 ? -17.487 5.321 27.874 1.00 79.75 87 TYR A O 1
ATOM 657 N N . GLY A 1 88 ? -17.593 3.177 28.577 1.00 80.31 88 GLY A N 1
ATOM 658 C CA . GLY A 1 88 ? -16.766 3.362 29.770 1.00 80.31 88 GLY A CA 1
ATOM 659 C C . GLY A 1 88 ? -15.285 3.610 29.454 1.00 80.31 88 GLY A C 1
ATOM 660 O O . GLY A 1 88 ? -14.845 3.560 28.303 1.00 80.31 88 GLY A O 1
ATOM 661 N N . GLU A 1 89 ? -14.481 3.853 30.492 1.00 81.75 89 GLU A N 1
ATOM 662 C CA . GLU A 1 89 ? -13.032 4.074 30.345 1.00 81.75 89 GLU A CA 1
ATOM 663 C C . GLU A 1 89 ? -12.290 2.863 29.760 1.00 81.75 89 GLU A C 1
ATOM 665 O O . GLU A 1 89 ? -11.323 3.031 29.017 1.00 81.75 89 GLU A O 1
ATOM 670 N N . GLU A 1 90 ? -12.779 1.647 30.011 1.00 81.12 90 GLU A N 1
ATOM 671 C CA . GLU A 1 90 ? -12.207 0.401 29.485 1.00 81.12 90 GLU A CA 1
ATOM 672 C C . GLU A 1 90 ? -12.177 0.372 27.951 1.00 81.12 90 GLU A C 1
ATOM 674 O O . GLU A 1 90 ? -11.157 0.025 27.354 1.00 81.12 90 GLU A O 1
ATOM 679 N N . PHE A 1 91 ? -13.263 0.810 27.305 1.00 82.56 91 PHE A N 1
ATOM 680 C CA . PHE A 1 91 ? -13.342 0.917 25.848 1.00 82.56 91 PHE A CA 1
ATOM 681 C C . PHE A 1 91 ? -12.294 1.891 25.306 1.00 82.56 91 PHE A C 1
ATOM 683 O O . PHE A 1 91 ? -11.603 1.589 24.333 1.00 82.56 91 PHE A O 1
ATOM 690 N N . LYS A 1 92 ? -12.150 3.056 25.951 1.00 84.06 92 LYS A N 1
ATOM 691 C CA . LYS A 1 92 ? -11.155 4.062 25.556 1.00 84.06 92 LYS A CA 1
ATOM 692 C C . LYS A 1 92 ? -9.741 3.503 25.680 1.00 84.06 92 LYS A C 1
ATOM 694 O O . LYS A 1 92 ? -8.927 3.732 24.792 1.00 84.06 92 LYS A O 1
ATOM 699 N N . ASN A 1 93 ? -9.468 2.735 26.733 1.00 85.25 93 ASN A N 1
ATOM 700 C CA . ASN A 1 93 ? -8.166 2.111 26.939 1.00 85.25 93 ASN A CA 1
ATOM 701 C C . ASN A 1 93 ? -7.853 1.066 25.852 1.00 85.25 93 ASN A C 1
ATOM 703 O O . ASN A 1 93 ? -6.802 1.132 25.220 1.00 85.25 93 ASN A O 1
ATOM 707 N N . ILE A 1 94 ? -8.796 0.162 25.552 1.00 83.94 94 ILE A N 1
ATOM 708 C CA . ILE A 1 94 ? -8.650 -0.830 24.468 1.00 83.94 94 ILE A CA 1
ATOM 709 C C . ILE A 1 94 ? -8.420 -0.134 23.124 1.00 83.94 94 ILE A C 1
ATOM 711 O O . ILE A 1 94 ? -7.570 -0.552 22.334 1.00 83.94 94 ILE A O 1
ATOM 715 N N . LEU A 1 95 ? -9.163 0.939 22.859 1.00 85.12 95 LEU A N 1
ATOM 716 C CA . LEU A 1 95 ? -9.052 1.708 21.630 1.00 85.12 95 LEU A CA 1
ATOM 717 C C . LEU A 1 95 ? -7.686 2.393 21.495 1.00 85.12 95 LEU A C 1
ATOM 719 O O . LEU A 1 95 ? -7.094 2.361 20.415 1.00 85.12 95 LEU A O 1
ATOM 723 N N . GLU A 1 96 ? -7.175 2.998 22.566 1.00 86.88 96 GLU A N 1
ATOM 724 C CA . GLU A 1 96 ? -5.863 3.647 22.568 1.00 86.88 96 GLU A CA 1
ATOM 725 C C . GLU A 1 96 ? -4.721 2.635 22.422 1.00 86.88 96 GLU A C 1
ATOM 727 O O . GLU A 1 96 ? -3.798 2.865 21.639 1.00 86.88 96 GLU A O 1
ATOM 732 N N . GLU A 1 97 ? -4.804 1.476 23.078 1.00 86.25 97 GLU A N 1
ATOM 733 C CA . GLU A 1 97 ? -3.840 0.388 22.874 1.00 86.25 97 GLU A CA 1
ATOM 734 C C . GLU A 1 97 ? -3.895 -0.144 21.434 1.00 86.25 97 GLU A C 1
ATOM 736 O O . GLU A 1 97 ? -2.870 -0.225 20.753 1.00 86.25 97 GLU A O 1
ATOM 741 N N . THR A 1 98 ? -5.095 -0.376 20.896 1.00 84.00 98 THR A N 1
ATOM 742 C CA . THR A 1 98 ? -5.283 -0.774 19.490 1.00 84.00 98 THR A CA 1
ATOM 743 C C . THR A 1 98 ? -4.700 0.271 18.535 1.00 84.00 98 THR A C 1
ATOM 745 O O . THR A 1 98 ? -4.011 -0.069 17.571 1.00 84.00 98 THR A O 1
ATOM 748 N N . ARG A 1 99 ? -4.907 1.564 18.813 1.00 87.19 99 ARG A N 1
ATOM 749 C CA . ARG A 1 99 ? -4.339 2.673 18.035 1.00 87.19 99 ARG A CA 1
ATOM 750 C C . ARG A 1 99 ? -2.811 2.650 18.061 1.00 87.19 99 ARG A C 1
ATOM 752 O O . ARG A 1 99 ? -2.201 2.849 17.009 1.00 87.19 99 ARG A O 1
ATOM 759 N N . LYS A 1 100 ? -2.182 2.413 19.218 1.00 87.44 100 LYS A N 1
ATOM 760 C CA . LYS A 1 100 ? -0.715 2.314 19.342 1.00 87.44 100 LYS A CA 1
ATOM 761 C C . LYS A 1 100 ? -0.163 1.167 18.498 1.00 87.44 100 LYS A C 1
ATOM 763 O O . LYS A 1 100 ? 0.791 1.372 17.745 1.00 87.44 100 LYS A O 1
ATOM 768 N N . ILE A 1 101 ? -0.805 0.004 18.567 1.00 85.81 101 ILE A N 1
ATOM 769 C CA . ILE A 1 101 ? -0.432 -1.195 17.809 1.00 85.81 101 ILE A CA 1
ATOM 770 C C . ILE A 1 101 ? -0.525 -0.933 16.302 1.00 85.81 101 ILE A C 1
ATOM 772 O O . ILE A 1 101 ? 0.434 -1.145 15.560 1.00 85.81 101 ILE A O 1
ATOM 776 N N . ILE A 1 102 ? -1.656 -0.389 15.846 1.00 85.44 102 ILE A N 1
ATOM 777 C CA . ILE A 1 102 ? -1.897 -0.070 14.432 1.00 85.44 102 ILE A CA 1
ATOM 778 C C . ILE A 1 102 ? -0.897 0.983 13.925 1.00 85.44 102 ILE A C 1
ATOM 780 O O . ILE A 1 102 ? -0.368 0.867 12.818 1.00 85.44 102 ILE A O 1
ATOM 784 N N . LYS A 1 103 ? -0.550 1.969 14.759 1.00 85.69 103 LYS A N 1
ATOM 785 C CA . LYS A 1 103 ? 0.464 2.979 14.432 1.00 85.69 103 LYS A CA 1
ATOM 786 C C . LYS A 1 103 ? 1.863 2.370 14.267 1.00 85.69 103 LYS A C 1
ATOM 788 O O . LYS A 1 103 ? 2.600 2.801 13.381 1.00 85.69 103 LYS A O 1
ATOM 793 N N . LYS A 1 104 ? 2.229 1.366 15.074 1.00 85.19 104 LYS A N 1
ATOM 794 C CA . LYS A 1 104 ? 3.522 0.653 14.993 1.00 85.19 104 LYS A CA 1
ATOM 795 C C . LYS A 1 104 ? 3.702 -0.077 13.659 1.00 85.19 104 LYS A C 1
ATOM 797 O O . LYS A 1 104 ? 4.812 -0.141 13.139 1.00 85.19 104 LYS A O 1
ATOM 802 N N . ILE A 1 105 ? 2.606 -0.557 13.073 1.00 81.69 105 ILE A N 1
ATOM 803 C CA . ILE A 1 105 ? 2.581 -1.182 11.741 1.00 81.69 105 ILE A CA 1
ATOM 804 C C . ILE A 1 105 ? 2.292 -0.183 10.608 1.00 81.69 105 ILE A C 1
ATOM 806 O O . ILE A 1 105 ? 1.965 -0.594 9.500 1.00 81.69 105 ILE A O 1
ATOM 810 N N . HIS A 1 106 ? 2.455 1.122 10.858 1.00 79.44 106 HIS A N 1
ATOM 811 C CA . HIS A 1 106 ? 2.297 2.205 9.876 1.00 79.44 106 HIS A CA 1
ATOM 812 C C . HIS A 1 106 ? 0.892 2.360 9.274 1.00 79.44 106 HIS A C 1
ATOM 814 O O . HIS A 1 106 ? 0.736 3.023 8.250 1.00 79.44 106 HIS A O 1
ATOM 820 N N . LEU A 1 107 ? -0.130 1.804 9.921 1.00 84.06 107 LEU A N 1
ATOM 821 C CA . LEU A 1 107 ? -1.527 1.989 9.547 1.00 84.06 107 LEU A CA 1
ATOM 822 C C . LEU A 1 107 ? -2.137 3.131 10.370 1.00 84.06 107 LEU A C 1
ATOM 824 O O . LEU A 1 107 ? -1.685 3.449 11.475 1.00 84.06 107 LEU A O 1
ATOM 828 N N . ARG A 1 108 ? -3.184 3.767 9.841 1.00 84.25 108 ARG A N 1
ATOM 829 C CA . ARG A 1 108 ? -4.018 4.707 10.605 1.00 84.25 108 ARG A CA 1
ATOM 830 C C . ARG A 1 108 ? -5.308 4.028 11.038 1.00 84.25 108 ARG A C 1
ATOM 832 O O . ARG A 1 108 ? -5.940 3.357 10.235 1.00 84.25 108 ARG A O 1
ATOM 839 N N . LEU A 1 109 ? -5.700 4.221 12.295 1.00 86.12 109 LEU A N 1
ATOM 840 C CA . LEU A 1 109 ? -6.991 3.768 12.808 1.00 86.12 109 LEU A CA 1
ATOM 841 C C . LEU A 1 109 ? -8.031 4.885 12.658 1.00 86.12 109 LEU A C 1
ATOM 843 O O . LEU A 1 109 ? -7.893 5.943 13.281 1.00 86.12 109 LEU A O 1
ATOM 847 N N . GLU A 1 110 ? -9.066 4.624 11.867 1.00 87.88 110 GLU A N 1
ATOM 848 C CA . GLU A 1 110 ? -10.272 5.445 11.749 1.00 87.88 110 GLU A CA 1
ATOM 849 C C . GLU A 1 110 ? -11.450 4.739 12.417 1.00 87.88 110 GLU A C 1
ATOM 851 O O . GLU A 1 110 ? -11.650 3.541 12.227 1.00 87.88 110 GLU A O 1
ATOM 856 N N . LEU A 1 111 ? -12.239 5.484 13.189 1.00 86.94 111 LEU A N 1
ATOM 857 C CA . LEU A 1 111 ? -13.433 4.963 13.850 1.00 86.94 111 LEU A CA 1
ATOM 858 C C . LEU A 1 111 ? -14.670 5.351 13.059 1.00 86.94 111 LEU A C 1
ATOM 860 O O . LEU A 1 111 ? -14.842 6.520 12.714 1.00 86.94 111 LEU A O 1
ATOM 864 N N . VAL A 1 112 ? -15.533 4.374 12.808 1.00 87.81 112 VAL A N 1
ATOM 865 C CA . VAL A 1 112 ? -16.801 4.568 12.105 1.00 87.81 112 VAL A CA 1
ATOM 866 C C . VAL A 1 112 ? -17.934 4.198 13.053 1.00 87.81 112 VAL A C 1
ATOM 868 O O . VAL A 1 112 ? -18.111 3.033 13.398 1.00 87.81 112 VAL A O 1
ATOM 871 N N . TYR A 1 113 ? -18.698 5.193 13.494 1.00 87.00 113 TYR A N 1
ATOM 872 C CA . TYR A 1 113 ? -19.829 4.961 14.388 1.00 87.00 113 TYR A CA 1
ATOM 873 C C . TYR A 1 113 ? -21.065 4.558 13.585 1.00 87.00 113 TYR A C 1
ATOM 875 O O . TYR A 1 113 ? -21.497 5.308 12.712 1.00 87.00 113 TYR A O 1
ATOM 883 N N . SER A 1 114 ? -21.628 3.391 13.890 1.00 82.75 114 SER A N 1
ATOM 884 C CA . SER A 1 114 ? -22.861 2.884 13.276 1.00 82.75 114 SER A CA 1
ATOM 885 C C . SER A 1 114 ? -24.035 3.004 14.256 1.00 82.75 114 SER A C 1
ATOM 887 O O . SER A 1 114 ? -23.824 2.843 15.456 1.00 82.75 114 SER A O 1
ATOM 889 N N . PRO A 1 115 ? -25.256 3.316 13.791 1.00 81.88 115 PRO A N 1
ATOM 890 C CA . PRO A 1 115 ? -26.423 3.485 14.661 1.00 81.88 115 PRO A CA 1
ATOM 891 C C . PRO A 1 115 ? -26.818 2.198 15.398 1.00 81.88 115 PRO A C 1
ATOM 893 O O . PRO A 1 115 ? -27.180 2.260 16.569 1.00 81.88 115 PRO A O 1
ATOM 896 N N . ASP A 1 116 ? -26.684 1.051 14.741 1.00 82.62 116 ASP A N 1
ATOM 897 C CA . ASP A 1 116 ? -27.086 -0.263 15.238 1.00 82.62 116 ASP A CA 1
ATOM 898 C C . ASP A 1 116 ? -26.127 -1.360 14.738 1.00 82.62 116 ASP A C 1
ATOM 900 O O . ASP A 1 116 ? -25.263 -1.129 13.881 1.00 82.62 116 ASP A O 1
ATOM 904 N N . GLU A 1 117 ? -26.254 -2.558 15.313 1.00 81.56 117 GLU A N 1
ATOM 905 C CA . GLU A 1 117 ? -25.431 -3.717 14.954 1.00 81.56 117 GLU A CA 1
ATOM 906 C C . GLU A 1 117 ? -25.709 -4.239 13.535 1.00 81.56 117 GLU A C 1
ATOM 908 O O . GLU A 1 117 ? -24.792 -4.763 12.902 1.00 81.56 117 GLU A O 1
ATOM 913 N N . GLU A 1 118 ? -26.925 -4.075 13.002 1.00 82.25 118 GLU A N 1
ATOM 914 C CA . GLU A 1 118 ? -27.278 -4.531 11.649 1.00 82.25 118 GLU A CA 1
ATOM 915 C C . GLU A 1 118 ? -26.552 -3.694 10.586 1.00 82.25 118 GLU A C 1
ATOM 917 O O . GLU A 1 118 ? -25.874 -4.235 9.710 1.00 82.25 118 GLU A O 1
ATOM 922 N N . THR A 1 119 ? -26.582 -2.369 10.730 1.00 83.62 119 THR A N 1
ATOM 923 C CA . THR A 1 119 ? -25.875 -1.406 9.875 1.00 83.62 119 THR A CA 1
ATOM 924 C C . THR A 1 119 ? -24.361 -1.603 9.953 1.00 83.62 119 THR A C 1
ATOM 926 O O . THR A 1 119 ? -23.653 -1.531 8.945 1.00 83.62 119 THR A O 1
ATOM 929 N N . LEU A 1 120 ? -23.844 -1.895 11.151 1.00 85.00 120 LEU A N 1
ATOM 930 C CA . LEU A 1 120 ? -22.431 -2.202 11.369 1.00 85.00 120 LEU A CA 1
ATOM 931 C C . LEU A 1 120 ? -22.006 -3.466 10.605 1.00 85.00 120 LEU A C 1
ATOM 933 O O . LEU A 1 120 ? -20.948 -3.493 9.970 1.00 85.00 120 LEU A O 1
ATOM 937 N N . GLN A 1 121 ? -22.837 -4.508 10.634 1.00 79.56 121 GLN A N 1
ATOM 938 C CA . GLN A 1 121 ? -22.586 -5.752 9.909 1.00 79.56 121 GLN A CA 1
ATOM 939 C C . GLN A 1 121 ? -22.701 -5.577 8.400 1.00 79.56 121 GLN A C 1
ATOM 941 O O . GLN A 1 121 ? -21.890 -6.143 7.662 1.00 79.56 121 GLN A O 1
ATOM 946 N N . GLU A 1 122 ? -23.663 -4.789 7.928 1.00 83.38 122 GLU A N 1
ATOM 947 C CA . GLU A 1 122 ? -23.785 -4.469 6.511 1.00 83.38 122 GLU A CA 1
ATOM 948 C C . GLU A 1 122 ? -22.538 -3.719 6.022 1.00 83.38 122 GLU A C 1
ATOM 950 O O . GLU A 1 122 ? -21.910 -4.138 5.046 1.00 83.38 122 GLU A O 1
ATOM 955 N N . ALA A 1 123 ? -22.092 -2.697 6.759 1.00 83.00 123 ALA A N 1
ATOM 956 C CA . ALA A 1 123 ? -20.854 -1.974 6.474 1.00 83.00 123 ALA A CA 1
ATOM 957 C C . ALA A 1 123 ? -19.626 -2.900 6.487 1.00 83.00 123 ALA A C 1
ATOM 959 O O . ALA A 1 123 ? -18.720 -2.755 5.654 1.00 83.00 123 ALA A O 1
ATOM 960 N N . PHE A 1 124 ? -19.592 -3.881 7.398 1.00 84.31 124 PHE A N 1
ATOM 961 C CA . PHE A 1 124 ? -18.543 -4.896 7.422 1.00 84.31 124 PHE A CA 1
ATOM 962 C C . PHE A 1 124 ? -18.609 -5.779 6.182 1.00 84.31 124 PHE A C 1
ATOM 964 O O . PHE A 1 124 ? -17.586 -5.942 5.524 1.00 84.31 124 PHE A O 1
ATOM 971 N N . CYS A 1 125 ? -19.778 -6.301 5.801 1.00 81.94 125 CYS A N 1
ATOM 972 C CA . CYS A 1 125 ? -19.960 -7.147 4.618 1.00 81.94 125 CYS A CA 1
ATOM 973 C C . CYS A 1 125 ? -19.573 -6.414 3.328 1.00 81.94 125 CYS A C 1
ATOM 975 O O . CYS A 1 125 ? -18.810 -6.956 2.522 1.00 81.94 125 CYS A O 1
ATOM 977 N N . GLN A 1 126 ? -20.003 -5.157 3.195 1.00 85.31 126 GLN A N 1
ATOM 978 C CA . GLN A 1 126 ? -19.719 -4.276 2.061 1.00 85.31 126 GLN A CA 1
ATOM 979 C C . GLN A 1 126 ? -18.266 -3.763 2.007 1.00 85.31 126 GLN A C 1
ATOM 981 O O . GLN A 1 126 ? -17.925 -3.005 1.103 1.00 85.31 126 GLN A O 1
ATOM 986 N N . LYS A 1 127 ? -17.385 -4.185 2.930 1.00 82.88 127 LYS A N 1
ATOM 987 C CA . LYS A 1 127 ? -15.969 -3.761 3.014 1.00 82.88 127 LYS A CA 1
ATOM 988 C C . LYS A 1 127 ? -15.780 -2.262 3.290 1.00 82.88 127 LYS A C 1
ATOM 990 O O . LYS A 1 127 ? -14.697 -1.733 3.056 1.00 82.88 127 LYS A O 1
ATOM 995 N N . GLN A 1 128 ? -16.798 -1.575 3.807 1.00 81.56 128 GLN A N 1
ATOM 996 C CA . GLN A 1 128 ? -16.676 -0.170 4.208 1.00 81.56 128 GLN A CA 1
ATOM 997 C C . GLN A 1 128 ? -15.883 -0.024 5.516 1.00 81.56 128 GLN A C 1
ATOM 999 O O . GLN A 1 128 ? -15.172 0.967 5.713 1.00 81.56 128 GLN A O 1
ATOM 1004 N N . ILE A 1 129 ? -15.968 -1.039 6.382 1.00 88.12 129 ILE A N 1
ATOM 1005 C CA . ILE A 1 129 ? -15.150 -1.204 7.586 1.00 88.12 129 ILE A CA 1
ATOM 1006 C C . ILE A 1 129 ? -14.358 -2.517 7.529 1.00 88.12 129 ILE A C 1
ATOM 1008 O O . ILE A 1 129 ? -14.761 -3.496 6.899 1.00 88.12 129 ILE A O 1
ATOM 1012 N N . HIS A 1 130 ? -13.205 -2.528 8.190 1.00 86.00 130 HIS A N 1
ATOM 1013 C CA . HIS A 1 130 ? -12.240 -3.633 8.183 1.00 86.00 130 HIS A CA 1
ATOM 1014 C C . HIS A 1 130 ? -12.368 -4.536 9.415 1.00 86.00 130 HIS A C 1
ATOM 1016 O O . HIS A 1 130 ? -11.907 -5.680 9.408 1.00 86.00 130 HIS A O 1
ATOM 1022 N N . GLY A 1 131 ? -13.005 -4.024 10.462 1.00 86.00 131 GLY A N 1
ATOM 1023 C CA . GLY A 1 131 ? -13.327 -4.729 11.690 1.00 86.00 131 GLY A CA 1
ATOM 1024 C C . GLY A 1 131 ? -14.379 -3.963 12.474 1.00 86.00 131 GLY A C 1
ATOM 1025 O O . GLY A 1 131 ? -14.712 -2.833 12.111 1.00 86.00 131 GLY A O 1
ATOM 1026 N N . PHE A 1 132 ? -14.875 -4.557 13.548 1.00 85.38 132 PHE A N 1
ATOM 1027 C CA . PHE A 1 132 ? -15.803 -3.912 14.458 1.00 85.38 132 PHE A CA 1
ATOM 1028 C C . PHE A 1 132 ? -15.580 -4.341 15.908 1.00 85.38 132 PHE A C 1
ATOM 1030 O O . PHE A 1 132 ? -15.060 -5.428 16.168 1.00 85.38 132 PHE A O 1
ATOM 1037 N N . LEU A 1 133 ? -15.977 -3.476 16.840 1.00 84.06 133 LEU A N 1
ATOM 1038 C CA . LEU A 1 133 ? -15.989 -3.756 18.272 1.00 84.06 133 LEU A CA 1
ATOM 1039 C C . LEU A 1 133 ? -17.434 -3.736 18.785 1.00 84.06 133 LEU A C 1
ATOM 1041 O O . LEU A 1 133 ? -18.123 -2.728 18.622 1.00 84.06 133 LEU A O 1
ATOM 1045 N N . ILE A 1 134 ? -17.875 -4.827 19.412 1.00 81.50 134 ILE A N 1
ATOM 1046 C CA . ILE A 1 134 ? -19.205 -4.940 20.034 1.00 81.50 134 ILE A CA 1
ATOM 1047 C C . ILE A 1 134 ? -19.039 -5.164 21.536 1.00 81.50 134 ILE A C 1
ATOM 1049 O O . ILE A 1 134 ? -18.139 -5.884 21.974 1.00 81.50 134 ILE A O 1
ATOM 1053 N N . TYR A 1 135 ? -19.904 -4.534 22.326 1.00 78.56 135 TYR A N 1
ATOM 1054 C CA . TYR A 1 135 ? -19.980 -4.753 23.765 1.00 78.56 135 TYR A CA 1
ATOM 1055 C C . TYR A 1 135 ? -20.911 -5.932 24.065 1.00 78.56 135 TYR A C 1
ATOM 1057 O O . TYR A 1 135 ? -22.094 -5.888 23.740 1.00 78.56 135 TYR A O 1
ATOM 1065 N N . SER A 1 136 ? -20.383 -6.982 24.695 1.00 71.69 136 SER A N 1
ATOM 1066 C CA . SER A 1 136 ? -21.174 -8.120 25.164 1.00 71.69 136 SER A CA 1
ATOM 1067 C C . SER A 1 136 ? -21.635 -7.893 26.612 1.00 71.69 136 SER A C 1
ATOM 1069 O O . SER A 1 136 ? -20.843 -7.409 27.431 1.00 71.69 136 SER A O 1
ATOM 1071 N N . PRO A 1 137 ? -22.876 -8.277 26.978 1.00 63.19 137 PRO A N 1
ATOM 1072 C CA . PRO A 1 137 ? -23.438 -8.098 28.324 1.00 63.19 137 PRO A CA 1
ATOM 1073 C C . PRO A 1 137 ? -22.633 -8.754 29.461 1.00 63.19 137 PRO A C 1
ATOM 1075 O O . PRO A 1 137 ? -22.825 -8.399 30.621 1.00 63.19 137 PRO A O 1
ATOM 1078 N N . GLU A 1 138 ? -21.670 -9.629 29.159 1.00 61.97 138 GLU A N 1
ATOM 1079 C CA . GLU A 1 138 ? -20.691 -10.157 30.126 1.00 61.97 138 GLU A CA 1
ATOM 1080 C C . GLU A 1 138 ? -19.553 -9.172 30.485 1.00 61.97 138 GLU A C 1
ATOM 1082 O O . GLU A 1 138 ? -18.529 -9.588 31.026 1.00 61.97 138 GLU A O 1
ATOM 1087 N N . LYS A 1 139 ? -19.703 -7.870 30.189 1.00 60.12 139 LYS A N 1
ATOM 1088 C CA . LYS A 1 139 ? -18.665 -6.829 30.350 1.00 60.12 139 LYS A CA 1
ATOM 1089 C C . LYS A 1 139 ? -17.386 -7.109 29.556 1.00 60.12 139 LYS A C 1
ATOM 1091 O O . LYS A 1 139 ? -16.285 -6.766 29.982 1.00 60.12 139 LYS A O 1
ATOM 1096 N N . LYS A 1 140 ? -17.518 -7.748 28.394 1.00 72.38 140 LYS A N 1
ATOM 1097 C CA . LYS A 1 140 ? -16.386 -8.044 27.509 1.00 72.38 140 LYS A CA 1
ATOM 1098 C C . LYS A 1 140 ? -16.619 -7.431 26.139 1.00 72.38 140 LYS A C 1
ATOM 1100 O O . LYS A 1 140 ? -17.709 -7.526 25.581 1.00 72.38 140 LYS A O 1
ATOM 1105 N N . TYR A 1 141 ? -15.583 -6.810 25.596 1.00 76.19 141 TYR A N 1
ATOM 1106 C CA . TYR A 1 141 ? -15.562 -6.286 24.241 1.00 76.19 141 TYR A CA 1
ATOM 1107 C C . TYR A 1 141 ? -15.129 -7.391 23.289 1.00 76.19 141 TYR A C 1
ATOM 1109 O O . TYR A 1 141 ? -14.106 -8.039 23.508 1.00 76.19 141 TYR A O 1
ATOM 1117 N N . ILE A 1 142 ? -15.901 -7.606 22.231 1.00 78.19 142 ILE A N 1
ATOM 1118 C CA . ILE A 1 142 ? -15.569 -8.559 21.177 1.00 78.19 142 ILE A CA 1
ATOM 1119 C C . ILE A 1 142 ? -15.019 -7.768 19.995 1.00 78.19 142 ILE A C 1
ATOM 1121 O O . ILE A 1 142 ? -15.721 -6.933 19.423 1.00 78.19 142 ILE A O 1
ATOM 1125 N N . LEU A 1 143 ? -13.762 -8.027 19.638 1.00 81.19 143 LEU A N 1
ATOM 1126 C CA . LEU A 1 143 ? -13.118 -7.447 18.463 1.00 81.19 143 LEU A CA 1
ATOM 1127 C C . LEU A 1 143 ? -13.143 -8.447 17.315 1.00 81.19 143 LEU A C 1
ATOM 1129 O O . LEU A 1 143 ? -12.499 -9.490 17.394 1.00 81.19 143 LEU A O 1
ATOM 1133 N N . HIS A 1 144 ? -13.811 -8.091 16.224 1.00 81.44 144 HIS A N 1
ATOM 1134 C CA . HIS A 1 144 ? -13.728 -8.827 14.968 1.00 81.44 144 HIS A CA 1
ATOM 1135 C C . HIS A 1 144 ? -12.950 -8.017 13.941 1.00 81.44 144 HIS A C 1
ATOM 1137 O O . HIS A 1 144 ? -13.215 -6.835 13.731 1.00 81.44 144 HIS A O 1
ATOM 1143 N N . VAL A 1 145 ? -12.009 -8.660 13.253 1.00 82.12 145 VAL A N 1
ATOM 1144 C CA . VAL A 1 145 ? -11.256 -8.062 12.145 1.00 82.12 145 VAL A CA 1
ATOM 1145 C C . VAL A 1 145 ? -11.231 -9.054 10.995 1.00 82.12 145 VAL A C 1
ATOM 1147 O O . VAL A 1 145 ? -11.039 -10.249 11.197 1.00 82.12 145 VAL A O 1
ATOM 1150 N N . ARG A 1 146 ? -11.413 -8.562 9.768 1.00 78.44 146 ARG A N 1
ATOM 1151 C CA . ARG A 1 146 ? -11.456 -9.404 8.564 1.00 78.44 146 ARG A CA 1
ATOM 1152 C C . ARG A 1 146 ? -10.148 -10.168 8.322 1.00 78.44 146 ARG A C 1
ATOM 1154 O O . ARG A 1 146 ? -10.169 -11.278 7.800 1.00 78.44 146 ARG A O 1
ATOM 1161 N N . THR A 1 147 ? -9.015 -9.573 8.680 1.00 77.25 147 THR A N 1
ATOM 1162 C CA . THR A 1 147 ? -7.684 -10.135 8.432 1.00 77.25 147 THR A CA 1
ATOM 1163 C C . THR A 1 147 ? -7.150 -10.837 9.677 1.00 77.25 147 THR A C 1
ATOM 1165 O O . THR A 1 147 ? -6.843 -10.171 10.668 1.00 77.25 147 THR A O 1
ATOM 1168 N N . LYS A 1 148 ? -6.944 -12.161 9.592 1.00 73.06 148 LYS A N 1
ATOM 1169 C CA . LYS A 1 148 ? -6.392 -12.984 10.687 1.00 73.06 148 LYS A CA 1
ATOM 1170 C C . LYS A 1 148 ? -5.079 -12.425 11.244 1.00 73.06 148 LYS A C 1
ATOM 1172 O O . LYS A 1 148 ? -4.945 -12.284 12.450 1.00 73.06 148 LYS A O 1
ATOM 1177 N N . GLY A 1 149 ? -4.165 -11.991 10.373 1.00 74.62 149 GLY A N 1
ATOM 1178 C CA . GLY A 1 149 ? -2.876 -11.435 10.803 1.00 74.62 149 GLY A CA 1
ATOM 1179 C C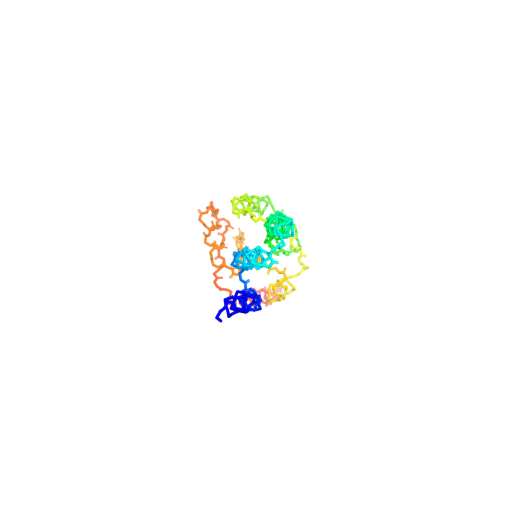 . GLY A 1 149 ? -2.987 -10.164 11.655 1.00 74.62 149 GLY A C 1
ATOM 1180 O O . GLY A 1 149 ? -2.204 -9.987 12.581 1.00 74.62 149 GLY A O 1
ATOM 1181 N N . ILE A 1 150 ? -3.973 -9.293 11.395 1.00 76.06 150 ILE A N 1
ATOM 1182 C CA . ILE A 1 150 ? -4.198 -8.098 12.228 1.00 76.06 150 ILE A CA 1
ATOM 1183 C C . ILE A 1 150 ? -4.826 -8.504 13.564 1.00 76.06 150 ILE A C 1
ATOM 1185 O O . ILE A 1 150 ? -4.414 -8.002 14.607 1.00 76.06 150 ILE A O 1
ATOM 1189 N N . LEU A 1 151 ? -5.789 -9.429 13.538 1.00 71.12 151 LEU A N 1
ATOM 1190 C CA . LEU A 1 151 ? -6.447 -9.935 14.740 1.00 71.12 151 LEU A CA 1
ATOM 1191 C C . LEU A 1 151 ? -5.447 -10.602 15.699 1.00 71.12 151 LEU A C 1
ATOM 1193 O O . LEU A 1 151 ? -5.445 -10.304 16.890 1.00 71.12 151 LEU A O 1
ATOM 1197 N N . GLU A 1 152 ? -4.560 -11.451 15.176 1.00 75.56 152 GLU A N 1
ATOM 1198 C CA . GLU A 1 152 ? -3.499 -12.109 15.949 1.00 75.56 152 GLU A CA 1
ATOM 1199 C C . GLU A 1 152 ? -2.490 -11.106 16.514 1.00 75.56 152 GLU A C 1
ATOM 1201 O O . GLU A 1 152 ? -2.055 -11.239 17.657 1.00 75.56 152 GLU A O 1
ATOM 1206 N N . LEU A 1 153 ? -2.131 -10.078 15.739 1.00 78.31 153 LEU A N 1
ATOM 1207 C CA . LEU A 1 153 ? -1.192 -9.045 16.174 1.00 78.31 153 LEU A CA 1
ATOM 1208 C C . LEU A 1 153 ? -1.773 -8.221 17.331 1.00 78.31 153 LEU A C 1
ATOM 1210 O O . LEU A 1 153 ? -1.088 -8.006 18.331 1.00 78.31 153 LEU A O 1
ATOM 1214 N N . ILE A 1 154 ? -3.048 -7.833 17.231 1.00 76.56 154 ILE A N 1
ATOM 1215 C CA . ILE A 1 154 ? -3.763 -7.150 18.315 1.00 76.56 154 ILE A CA 1
ATOM 1216 C C . ILE A 1 154 ? -3.887 -8.072 19.534 1.00 76.56 154 ILE A C 1
ATOM 1218 O O . ILE A 1 154 ? -3.584 -7.653 20.647 1.00 76.56 154 ILE A O 1
ATOM 1222 N N . GLY A 1 155 ? -4.242 -9.342 19.331 1.00 70.06 155 GLY A N 1
ATOM 1223 C CA . GLY A 1 155 ? -4.347 -10.342 20.395 1.00 70.06 155 GLY A CA 1
ATOM 1224 C C . GLY A 1 155 ? -3.042 -10.642 21.132 1.00 70.06 155 GLY A C 1
ATOM 1225 O O . GLY A 1 155 ? -3.053 -11.013 22.304 1.00 70.06 155 GLY A O 1
ATOM 1226 N N . ARG A 1 156 ? -1.900 -10.476 20.460 1.00 73.81 156 ARG A N 1
ATOM 1227 C CA . ARG A 1 156 ? -0.579 -10.690 21.055 1.00 73.81 156 ARG A CA 1
ATOM 1228 C C . ARG A 1 156 ? -0.152 -9.542 21.966 1.00 73.81 156 ARG A C 1
ATOM 1230 O O . ARG A 1 156 ? 0.507 -9.797 22.974 1.00 73.81 156 ARG A O 1
ATOM 1237 N N . GLU A 1 157 ? -0.480 -8.305 21.594 1.00 72.56 157 GLU A N 1
ATOM 1238 C CA . GLU A 1 157 ? -0.078 -7.106 22.343 1.00 72.56 157 GLU A CA 1
ATOM 1239 C C . GLU A 1 157 ? -1.131 -6.674 23.383 1.00 72.56 157 GLU A C 1
ATOM 1241 O O . GLU A 1 157 ? -0.751 -6.197 24.451 1.00 72.56 157 GLU A O 1
ATOM 1246 N N . ILE A 1 158 ? -2.429 -6.920 23.155 1.00 72.81 158 ILE A N 1
ATOM 1247 C CA . ILE A 1 158 ? -3.494 -6.610 24.121 1.00 72.81 158 ILE A CA 1
ATOM 1248 C C . ILE A 1 158 ? -3.795 -7.833 24.995 1.00 72.81 158 ILE A C 1
ATOM 1250 O O . ILE A 1 158 ? -4.605 -8.691 24.653 1.00 72.81 158 ILE A O 1
ATOM 1254 N N . LYS A 1 159 ? -3.171 -7.892 26.175 1.00 61.03 159 LYS A N 1
ATOM 1255 C CA . LYS A 1 159 ? -3.559 -8.811 27.257 1.00 61.03 159 LYS A CA 1
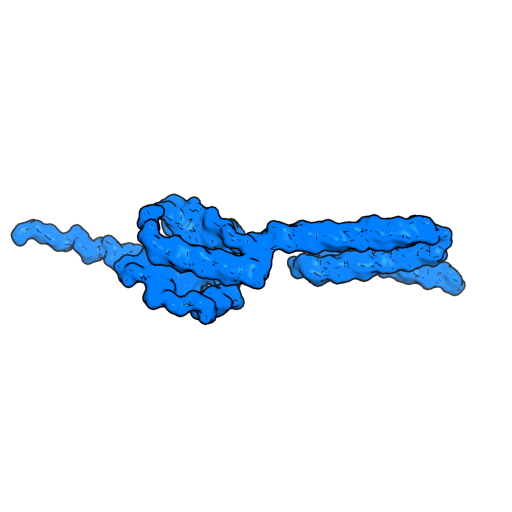ATOM 1256 C C . LYS A 1 159 ? -4.535 -8.110 28.194 1.00 61.03 159 LYS A C 1
ATOM 1258 O O . LYS A 1 159 ? -4.157 -7.669 29.276 1.00 61.03 159 LYS A O 1
ATOM 1263 N N . THR A 1 160 ? -5.781 -7.968 27.767 1.00 60.44 160 THR A N 1
ATOM 1264 C CA . THR A 1 160 ? -6.833 -7.375 28.596 1.00 60.44 160 THR A CA 1
ATOM 1265 C C . THR A 1 160 ? -7.908 -8.419 28.854 1.00 60.44 160 THR A C 1
ATOM 1267 O O . THR A 1 160 ? -8.437 -9.004 27.916 1.00 60.44 160 THR A O 1
ATOM 1270 N N . GLU A 1 161 ? -8.252 -8.638 30.124 1.00 59.50 161 GLU A N 1
ATOM 1271 C CA . GLU A 1 161 ? -9.275 -9.607 30.568 1.00 59.50 161 GLU A CA 1
ATOM 1272 C C . GLU A 1 161 ? -10.685 -9.287 30.019 1.00 59.50 161 GLU A C 1
ATOM 1274 O O . GLU A 1 161 ? -11.570 -10.142 29.964 1.00 59.50 161 GLU A O 1
ATOM 1279 N N . TYR A 1 162 ? -10.847 -8.053 29.538 1.00 58.09 162 TYR A N 1
ATOM 1280 C CA . TYR A 1 162 ? -12.058 -7.485 28.958 1.00 58.09 162 TYR A CA 1
ATOM 1281 C C . TYR A 1 162 ? -12.133 -7.586 27.425 1.00 58.09 162 TYR A C 1
ATOM 1283 O O . TYR A 1 162 ? -13.122 -7.132 26.858 1.00 58.09 162 TYR A O 1
ATOM 1291 N N . LEU A 1 163 ? -11.126 -8.146 26.735 1.00 66.44 163 LEU A N 1
ATOM 1292 C CA . LEU A 1 163 ? -11.119 -8.282 25.272 1.00 66.44 163 LEU A CA 1
ATOM 1293 C C . LEU A 1 163 ? -11.212 -9.753 24.852 1.00 66.44 163 LEU A C 1
ATOM 1295 O O . LEU A 1 163 ? -10.327 -10.555 25.139 1.00 66.44 163 LEU A O 1
ATOM 1299 N N . ILE A 1 164 ? -12.260 -10.090 24.104 1.00 68.44 164 ILE A N 1
ATOM 1300 C CA . ILE A 1 164 ? -12.386 -11.364 23.399 1.00 68.44 164 ILE A CA 1
ATOM 1301 C C . ILE A 1 164 ? -12.072 -11.117 21.923 1.00 68.44 164 ILE A C 1
ATOM 1303 O O . ILE A 1 164 ? -12.669 -10.255 21.275 1.00 68.44 164 ILE A O 1
ATOM 1307 N N . LEU A 1 165 ? -11.139 -11.893 21.374 1.00 69.88 165 LEU A N 1
ATOM 1308 C CA . LEU A 1 165 ? -10.891 -11.910 19.936 1.00 69.88 165 LEU A CA 1
ATOM 1309 C C . LEU A 1 165 ? -11.997 -12.728 19.280 1.00 69.88 165 LEU A C 1
ATOM 1311 O O . LEU A 1 165 ? -12.087 -13.943 19.462 1.00 69.88 165 LEU A O 1
ATOM 1315 N N . GLY A 1 166 ? -12.850 -12.045 18.531 1.00 61.88 166 GLY A N 1
ATOM 1316 C CA . GLY A 1 166 ? -13.830 -12.683 17.683 1.00 61.88 166 GLY A CA 1
ATOM 1317 C C . GLY A 1 166 ? -13.109 -13.465 16.592 1.00 61.88 166 GLY A C 1
ATOM 1318 O O . GLY A 1 166 ? -12.339 -12.883 15.831 1.00 61.88 166 GLY A O 1
ATOM 1319 N N . GLY A 1 167 ? -13.323 -14.781 16.543 1.00 58.09 167 GLY A N 1
ATOM 1320 C CA . GLY A 1 167 ? -12.738 -15.657 15.527 1.00 58.09 167 GLY A CA 1
ATOM 1321 C C . GLY A 1 167 ? -13.212 -15.335 14.104 1.00 58.09 167 GLY A C 1
ATOM 1322 O O . GLY A 1 167 ? -13.778 -14.272 13.832 1.00 58.09 167 GLY A O 1
ATOM 1323 N N . GLU A 1 168 ? -12.995 -16.274 13.177 1.00 49.16 168 GLU A N 1
ATOM 1324 C CA . GLU A 1 168 ? -13.591 -16.192 11.839 1.00 49.16 168 GLU A CA 1
ATOM 1325 C C . GLU A 1 168 ? -15.086 -15.888 11.965 1.00 49.16 168 GLU A C 1
ATOM 1327 O O . GLU A 1 168 ? -15.796 -16.553 12.716 1.00 49.16 168 GLU A O 1
ATOM 1332 N N . TYR A 1 169 ? -15.531 -14.825 11.289 1.00 46.06 169 TYR A N 1
ATOM 1333 C CA . TYR A 1 169 ? -16.907 -14.349 11.351 1.00 46.06 169 TYR A CA 1
ATOM 1334 C C . TYR A 1 169 ? -17.852 -15.454 10.865 1.00 46.06 169 TYR A C 1
ATOM 1336 O O . TYR A 1 169 ? -18.049 -15.631 9.661 1.00 46.06 169 TYR A O 1
ATOM 1344 N N . ASP A 1 170 ? -18.421 -16.206 11.805 1.00 42.84 170 ASP A N 1
ATOM 1345 C CA . ASP A 1 170 ? -19.529 -17.106 11.544 1.00 42.84 170 ASP A CA 1
ATOM 1346 C C . ASP A 1 170 ? -20.816 -16.278 11.570 1.00 42.84 170 ASP A C 1
ATOM 1348 O O . ASP A 1 170 ? -21.183 -15.684 12.588 1.00 42.84 170 ASP A O 1
ATOM 1352 N N . LYS A 1 171 ? -21.521 -16.251 10.434 1.00 44.25 171 LYS A N 1
ATOM 1353 C CA . LYS A 1 171 ? -22.822 -15.581 10.269 1.00 44.25 171 LYS A CA 1
ATOM 1354 C C . LYS A 1 171 ? -23.853 -16.030 11.320 1.00 44.25 171 LYS A C 1
ATOM 1356 O O . LYS A 1 171 ? -24.857 -15.349 11.511 1.00 44.25 171 LYS A O 1
ATOM 1361 N N . ASN A 1 172 ? -23.615 -17.149 12.008 1.00 38.62 172 ASN A N 1
ATOM 1362 C CA . ASN A 1 172 ? -24.482 -17.687 13.052 1.00 38.62 172 ASN A CA 1
ATOM 1363 C C . ASN A 1 172 ? -24.338 -17.019 14.433 1.00 38.62 172 ASN A C 1
ATOM 1365 O O . ASN A 1 172 ? -25.231 -17.195 15.264 1.00 38.62 172 ASN A O 1
ATOM 1369 N N . PHE A 1 173 ? -23.284 -16.233 14.700 1.00 45.31 173 PHE A N 1
ATOM 1370 C CA . PHE A 1 173 ? -23.077 -15.609 16.022 1.00 45.31 173 PHE A CA 1
ATOM 1371 C C . PHE A 1 173 ? -24.218 -14.641 16.407 1.00 45.31 173 PHE A C 1
ATOM 1373 O O . PHE A 1 173 ? -24.620 -14.555 17.566 1.00 45.31 173 PHE A O 1
ATOM 1380 N N . VAL A 1 174 ? -24.833 -13.994 15.415 1.00 44.12 174 VAL A N 1
ATOM 1381 C CA . VAL A 1 174 ? -25.922 -13.013 15.593 1.00 44.12 174 VAL A CA 1
ATOM 1382 C C . VAL A 1 174 ? -27.271 -13.680 15.884 1.00 44.12 174 VAL A C 1
ATOM 1384 O O . VAL A 1 174 ? -28.104 -13.136 16.614 1.00 44.12 174 VAL A O 1
ATOM 1387 N N . ARG A 1 175 ? -27.494 -14.894 15.361 1.00 40.91 175 ARG A N 1
ATOM 1388 C CA . ARG A 1 175 ? -28.767 -15.605 15.555 1.00 40.91 175 ARG A CA 1
ATOM 1389 C C . ARG A 1 175 ? -28.974 -16.041 17.004 1.00 40.91 175 ARG A C 1
ATOM 1391 O O . ARG A 1 175 ? -30.102 -16.035 17.483 1.00 40.91 175 ARG A O 1
ATOM 1398 N N . ASN A 1 176 ? -27.895 -16.352 17.719 1.00 36.62 176 ASN A N 1
ATOM 1399 C CA . ASN A 1 176 ? -27.992 -16.792 19.110 1.00 36.62 176 ASN A CA 1
ATOM 1400 C C . ASN A 1 176 ? -27.932 -15.634 20.120 1.00 36.62 176 ASN A C 1
ATOM 1402 O O . ASN A 1 176 ? -28.548 -15.747 21.178 1.00 36.62 176 ASN A O 1
ATOM 1406 N N . GLY A 1 177 ? -27.287 -14.508 19.786 1.00 35.62 177 GLY A N 1
ATOM 1407 C CA . GLY A 1 177 ? -27.260 -13.311 20.643 1.00 35.62 177 GLY A CA 1
ATOM 1408 C C . GLY A 1 177 ? -28.599 -12.565 20.719 1.00 35.62 177 GLY A C 1
ATOM 1409 O O . GLY A 1 177 ? -28.944 -12.026 21.765 1.00 35.62 177 GLY A O 1
ATOM 1410 N N . SER A 1 178 ? -29.396 -12.603 19.647 1.00 36.41 178 SER A N 1
ATOM 1411 C CA . SER A 1 178 ? -30.735 -11.993 19.605 1.00 36.41 178 SER A CA 1
ATOM 1412 C C . SER A 1 178 ? -31.842 -12.890 20.183 1.00 36.41 178 SER A C 1
ATOM 1414 O O . SER A 1 178 ? -32.840 -12.372 20.682 1.00 36.41 178 SER A O 1
ATOM 1416 N N . SER A 1 179 ? -31.675 -14.222 20.198 1.00 31.44 179 SER A N 1
ATOM 1417 C CA . SER A 1 179 ? -32.696 -15.127 20.762 1.00 31.44 179 SER A CA 1
ATOM 1418 C C . SER A 1 179 ? -32.696 -15.188 22.296 1.00 31.44 179 SER A C 1
ATOM 1420 O O . SER A 1 179 ? -33.737 -15.434 22.897 1.00 31.44 179 SER A O 1
ATOM 1422 N N . SER A 1 180 ? -31.573 -14.879 22.958 1.00 32.03 180 SER A N 1
ATOM 1423 C CA . SER A 1 180 ? -31.510 -14.872 24.430 1.00 32.03 180 SER A CA 1
ATOM 1424 C C . SER A 1 180 ? -32.115 -13.612 25.071 1.00 32.03 180 SER A C 1
ATOM 1426 O O . SER A 1 180 ? -32.252 -13.565 26.296 1.00 32.03 180 SER A O 1
ATOM 1428 N N . LEU A 1 181 ? -32.468 -12.593 24.280 1.00 36.22 181 LEU A N 1
ATOM 1429 C CA . LEU A 1 181 ? -33.039 -11.332 24.767 1.00 36.22 181 LEU A CA 1
ATOM 1430 C C . LEU A 1 181 ? -34.574 -11.292 24.728 1.00 36.22 181 LEU A C 1
ATOM 1432 O O . LEU A 1 181 ? -35.151 -10.376 25.306 1.00 36.22 181 LEU A O 1
ATOM 1436 N N . ASN A 1 182 ? -35.243 -12.282 24.121 1.00 27.75 182 ASN A N 1
ATOM 1437 C CA . ASN A 1 182 ? -36.702 -12.250 23.958 1.00 27.75 182 ASN A CA 1
ATOM 1438 C C . ASN A 1 182 ? -37.484 -13.266 24.812 1.00 27.75 182 ASN A C 1
ATOM 1440 O O . ASN A 1 182 ? -38.709 -13.221 24.817 1.00 27.75 182 ASN A O 1
ATOM 1444 N N . ASP A 1 183 ? -36.812 -14.137 25.575 1.00 29.41 183 ASP A N 1
ATOM 1445 C CA . ASP A 1 183 ? -37.476 -15.234 26.312 1.00 29.41 183 ASP A CA 1
ATOM 1446 C C . ASP A 1 183 ? -37.532 -15.039 27.844 1.00 29.41 183 ASP A C 1
ATOM 1448 O O . ASP A 1 183 ? -37.845 -15.958 28.596 1.00 29.41 183 ASP A O 1
ATOM 1452 N N . LYS A 1 184 ? -37.230 -13.830 28.347 1.00 33.22 184 LYS A N 1
ATOM 1453 C CA . LYS A 1 184 ? -37.305 -13.505 29.792 1.00 33.22 184 LYS A CA 1
ATOM 1454 C C . LYS A 1 184 ? -38.314 -12.417 30.174 1.00 33.22 184 LYS A C 1
ATOM 1456 O O . LYS A 1 184 ? -38.337 -12.009 31.330 1.00 33.22 184 LYS A O 1
ATOM 1461 N N . ASN A 1 185 ? -39.182 -11.995 29.251 1.00 30.00 185 ASN A N 1
ATOM 146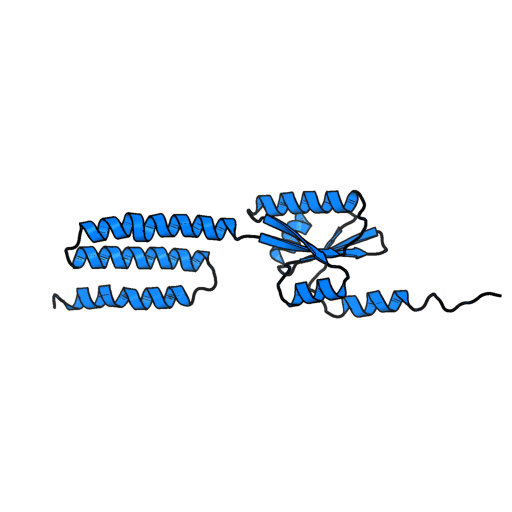2 C CA . ASN A 1 185 ? -40.232 -10.997 29.519 1.00 30.00 185 A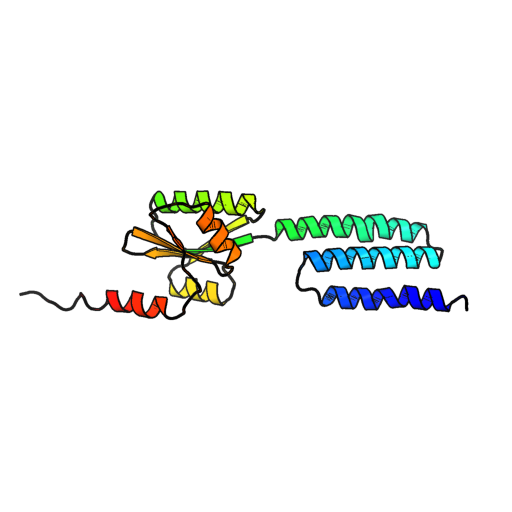SN A CA 1
ATOM 1463 C C . ASN A 1 185 ? -41.666 -11.565 29.560 1.00 30.00 185 ASN A C 1
ATOM 1465 O O . ASN A 1 185 ? -42.629 -10.810 29.456 1.00 30.00 185 ASN A O 1
ATOM 1469 N N . SER A 1 186 ? -41.837 -12.873 29.769 1.00 32.44 186 SER A N 1
ATOM 1470 C CA . SER A 1 186 ? -43.158 -13.519 29.852 1.00 32.44 186 SER A CA 1
ATOM 1471 C C . SER A 1 186 ? -43.387 -14.315 31.142 1.00 32.44 186 SER A C 1
ATOM 1473 O O . SER A 1 186 ? -43.953 -15.400 31.103 1.00 32.44 186 SER A O 1
ATOM 1475 N N . ILE A 1 187 ? -43.022 -13.778 32.313 1.00 32.94 187 ILE A N 1
ATOM 1476 C CA . ILE A 1 187 ? -43.666 -14.194 33.576 1.00 32.94 187 ILE A CA 1
ATOM 1477 C C . ILE A 1 187 ? -44.056 -12.945 34.380 1.00 32.94 187 ILE A C 1
ATOM 1479 O O . ILE A 1 187 ? -43.363 -12.477 35.279 1.00 32.94 187 ILE A O 1
ATOM 1483 N N . THR A 1 188 ? -45.196 -12.400 33.961 1.00 32.38 188 THR A N 1
ATOM 1484 C CA . THR A 1 188 ? -46.184 -11.603 34.707 1.00 32.38 188 THR A CA 1
ATOM 1485 C C . THR A 1 188 ? -46.315 -12.040 36.172 1.00 32.38 188 THR A C 1
ATOM 1487 O O . THR A 1 188 ? -46.464 -13.224 36.453 1.00 32.38 188 THR A O 1
ATOM 1490 N N . THR A 1 189 ? -46.180 -11.134 37.145 1.00 32.84 189 THR A N 1
ATOM 1491 C CA . THR A 1 189 ? -47.319 -10.443 37.792 1.00 32.84 189 THR A CA 1
ATOM 1492 C C . THR A 1 189 ? -48.515 -11.344 38.124 1.00 32.84 189 THR A C 1
ATOM 1494 O O . THR A 1 189 ? -49.489 -11.383 37.377 1.00 32.84 189 THR A O 1
ATOM 1497 N N . LYS A 1 190 ? -48.481 -11.990 39.292 1.00 32.41 190 LYS A N 1
ATOM 1498 C CA . LYS A 1 190 ? -49.457 -11.862 40.395 1.00 32.41 190 LYS A CA 1
ATOM 1499 C C . LYS A 1 190 ? -49.163 -12.871 41.498 1.00 32.41 190 LYS A C 1
ATOM 1501 O O . LYS A 1 190 ? -48.755 -13.999 41.160 1.00 32.41 190 LYS A O 1
#

Radius of gyration: 26.08 Å; chains: 1; bounding box: 70×32×78 Å

Foldseek 3Di:
DLCVVLVVLVVVLVVLVVVLVPDPDLVVNLVSLLVSLVSVLVSCVSVVNNVVSVCSNVPVNVVVSVVSVVVVLVPAEAEEEEEDDDDDVVVVVLVVQLQVLCVVVSHGYHYDYDPDPVRVVVCCVVVVHQWYWDQDPVQAIEIEGQDPVSLVSSVVRDPDPRYDHDDHDDPCPVVVSVVVVPPPPPDDDD

Sequence (190 aa):
MDELYVYLVVALLPIASLLQLLQENPYQALVVRGILGAIAVLSYIVLGAADVALTEALVGTLLGIILYIVAVRSSFVIRLGVVKGEYGEEFKNILEETRKIIKKIHLRLELVYSPDEETLQEAFCQKQIHGFLIYSPEKKYILHVRTKGILELIGREIKTEYLILGGEYDKNFVRNGSSSLNDKNSITTK

Secondary structure (DSSP, 8-state):
-TTHHHHHHHHHHHHHHHHHHT--SHHHHHHHHHHHHHHHHHHHHHTT-HHHHHHIIIIIIIIHHHHHHHHHHHH-EEEEEEESS---HHHHHHHHHHHHHHHHTTPEEEEEEESSHHHHHHHHHTTS-SEEEEEETTTEEEEEES-HHHHHHHHHH---TTEEE--S--TTHHHHHHHTTSSSS-----